Protein AF-A0A7X7V608-F1 (afdb_monomer_lite)

Foldseek 3Di:
DVLLVDDDDPQWDFPDDDQWTKTFHWDQDPVRDTDGPPDIDTDHDPDDDDPDDDAACCVVVVPPPQWDDDHRATEADPQQQAGRPPLDGDFAPRYPDDNDPVRRVVSVVRNVVSSVCSVVVHDDDDDDDDDFFDPVQAPCVVADDDDQDAFDADRSVVVVPDPDDGGHDDDPVNVVVVVVRDQCALHDPQPCQLCVQDPQNQWAQPDDPPHIDGNPVRDPQPCRSQSRRRRNNDDRDDDD

Radius of gyration: 27.93 Å; chains: 1; bounding box: 69×44×63 Å

Sequence (240 aa):
AEQEGVKVHWLRTISEVSEEIEVEIMELDEWGKPRGTGKFEKLPADTVIMAVGQMADTGFLRNIPGLRFTDDVVQVDPATLMTDVPGIFAGGDAVPSERTVTIGVGHGKKAAKKIDVWLNRRQESPKIKHPIVGFDDLNLWYFGDHPRSIQSELSASERVHDFGEVVQGLTNDEAEFEARRCLSCGNCFECDGCYGACPEDAIIKLGKGHRYRFDYAKCTGCATCYDQCPVHAIEMIAEK

Secondary structure (DSSP, 8-state):
-GGGT----TTEEEEEESSSEEEEEEEE-TTS-EEEEEEEEEE--S------------GGGGGSTT--EETTEE---TTT-B-SSTT-B--GGGSSS---HHHHHHHHHHHHHHHHHHHTTPPPPPPPPPPPP-STTS-GGGS---PPPPPPB--HHHHTT----SBPPPPHHHHHHHHHT---TTS----SHHHHH-TT--EEE--TTT-EEE-TTT-----HHHHT-TT---------

Structure (mmCIF, N/CA/C/O backbone):
data_AF-A0A7X7V608-F1
#
_entry.id   AF-A0A7X7V608-F1
#
loop_
_atom_site.group_PDB
_atom_site.id
_atom_site.type_symbol
_atom_site.label_atom_id
_atom_site.label_alt_id
_atom_site.label_comp_id
_atom_site.label_asym_id
_atom_site.label_entity_id
_atom_site.label_seq_id
_atom_site.pdbx_PDB_ins_code
_atom_site.Cartn_x
_atom_site.Cartn_y
_atom_site.Cartn_z
_atom_site.occupancy
_atom_site.B_iso_or_equiv
_atom_site.auth_seq_id
_atom_sit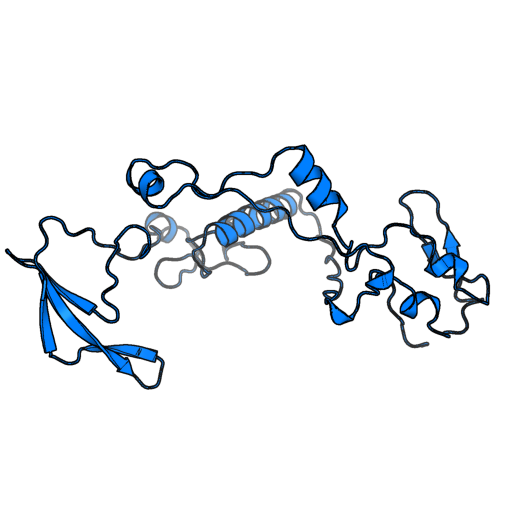e.auth_comp_id
_atom_site.auth_asym_id
_atom_site.auth_atom_id
_atom_site.pdbx_PDB_model_num
ATOM 1 N N . ALA A 1 1 ? -4.180 5.657 23.097 1.00 79.50 1 ALA A N 1
ATOM 2 C CA . ALA A 1 1 ? -5.209 4.987 23.916 1.00 79.50 1 ALA A CA 1
ATOM 3 C C . ALA A 1 1 ? -4.783 4.844 25.379 1.00 79.50 1 ALA A C 1
ATOM 5 O O . ALA A 1 1 ? -5.154 5.694 26.173 1.00 79.50 1 ALA A O 1
ATOM 6 N N . GLU A 1 2 ? -3.992 3.837 25.776 1.00 88.75 2 GLU A N 1
ATOM 7 C CA . GLU A 1 2 ? -3.673 3.637 27.211 1.00 88.75 2 GLU A CA 1
ATOM 8 C C . GLU A 1 2 ? -2.923 4.826 27.833 1.00 88.75 2 GLU A C 1
ATOM 10 O O . GLU A 1 2 ? -3.229 5.237 28.948 1.00 88.75 2 GLU A O 1
ATOM 15 N N . GLN A 1 3 ? -2.005 5.443 27.080 1.00 88.44 3 GLN A N 1
ATOM 16 C CA . GLN A 1 3 ? -1.310 6.671 27.491 1.00 88.44 3 GLN A CA 1
ATOM 17 C C . GLN A 1 3 ? -2.258 7.863 27.713 1.00 88.44 3 GLN A C 1
ATOM 19 O O . GLN A 1 3 ? -1.938 8.754 28.490 1.00 88.44 3 GLN A O 1
ATOM 24 N N . GLU A 1 4 ? -3.428 7.868 27.070 1.00 88.69 4 GLU A N 1
ATOM 25 C CA . GLU A 1 4 ? -4.481 8.885 27.228 1.00 88.69 4 GLU A CA 1
ATOM 26 C C . GLU A 1 4 ? -5.468 8.510 28.352 1.00 88.69 4 GLU A C 1
ATOM 28 O O . GLU A 1 4 ? -6.504 9.146 28.518 1.00 88.69 4 GLU A O 1
ATOM 33 N N . GLY A 1 5 ? -5.177 7.455 29.123 1.00 90.62 5 GLY A N 1
ATOM 34 C CA . GLY A 1 5 ? -6.029 6.982 30.213 1.00 90.62 5 GLY A CA 1
ATOM 35 C C . GLY A 1 5 ? -7.192 6.088 29.773 1.00 90.62 5 GLY A C 1
ATOM 36 O O . GLY A 1 5 ? -8.037 5.744 30.602 1.00 90.62 5 GLY A O 1
ATOM 37 N N . VAL A 1 6 ? -7.244 5.674 28.500 1.00 91.75 6 VAL A N 1
ATOM 38 C CA . VAL A 1 6 ? -8.268 4.741 28.008 1.00 91.75 6 VAL A CA 1
ATOM 39 C C . VAL A 1 6 ? -8.025 3.355 28.599 1.00 91.75 6 VAL A C 1
ATOM 41 O O . VAL A 1 6 ? -6.968 2.757 28.399 1.00 91.75 6 VAL A O 1
ATOM 44 N N . LYS A 1 7 ? -9.032 2.822 29.294 1.00 92.31 7 LYS A N 1
ATOM 45 C CA . LYS A 1 7 ? -9.031 1.443 29.792 1.00 92.31 7 LYS A CA 1
ATOM 46 C C . LYS A 1 7 ? -9.612 0.517 28.735 1.00 92.31 7 LYS A C 1
ATOM 48 O O . LYS A 1 7 ? -10.756 0.690 28.321 1.00 92.31 7 LYS A O 1
ATOM 53 N N . VAL A 1 8 ? -8.838 -0.481 28.322 1.00 93.06 8 VAL A N 1
ATOM 54 C CA . VAL A 1 8 ? -9.284 -1.473 27.340 1.00 93.06 8 VAL A CA 1
ATOM 55 C C . VAL A 1 8 ? -9.746 -2.737 28.058 1.00 93.06 8 VAL A C 1
ATOM 57 O O . VAL A 1 8 ? -8.955 -3.457 28.666 1.00 93.06 8 VAL A O 1
ATOM 60 N N . HIS A 1 9 ? -11.043 -3.019 27.965 1.00 91.69 9 HIS A N 1
ATOM 61 C CA . HIS A 1 9 ? -11.643 -4.259 28.445 1.00 91.69 9 HIS A CA 1
ATOM 62 C C . HIS A 1 9 ? -11.749 -5.248 27.276 1.00 91.69 9 HIS A C 1
ATOM 64 O O . HIS A 1 9 ? -12.710 -5.238 26.513 1.00 91.69 9 HIS A O 1
ATOM 70 N N . TRP A 1 10 ? -10.731 -6.092 27.108 1.00 93.19 10 TRP A N 1
ATOM 71 C CA . TRP A 1 10 ? -10.662 -7.077 26.018 1.00 93.19 10 TRP A CA 1
ATOM 72 C C . TRP A 1 10 ? -11.740 -8.151 26.127 1.00 93.19 10 TRP A C 1
ATOM 74 O O . TRP A 1 10 ? -12.017 -8.592 27.230 1.00 93.19 10 TRP A O 1
ATOM 84 N N . LEU A 1 11 ? -12.275 -8.666 25.018 1.00 94.75 11 LEU A N 1
ATOM 85 C CA . LEU A 1 11 ? -13.225 -9.793 25.052 1.00 94.75 11 LEU A CA 1
ATOM 86 C C . LEU A 1 11 ? -14.475 -9.512 25.911 1.00 94.75 11 LEU A C 1
ATOM 88 O O . LEU A 1 11 ? -14.910 -10.358 26.684 1.00 94.75 11 LEU A O 1
ATOM 92 N N . ARG A 1 12 ? -15.038 -8.307 25.800 1.00 93.94 12 ARG A N 1
ATOM 93 C CA . ARG A 1 12 ? -16.338 -7.944 26.380 1.00 93.94 12 ARG A CA 1
ATOM 94 C C . ARG A 1 12 ? -17.295 -7.582 25.252 1.00 93.94 12 ARG A C 1
ATOM 96 O O . ARG A 1 12 ? -16.905 -6.855 24.340 1.00 93.94 12 ARG A O 1
ATOM 103 N N . THR A 1 13 ? -18.531 -8.062 25.318 1.00 93.50 13 THR A N 1
ATOM 104 C CA . THR A 1 13 ? -19.617 -7.606 24.436 1.00 93.50 13 THR A CA 1
ATOM 105 C C . THR A 1 13 ? -20.767 -7.083 25.277 1.00 93.50 13 THR A C 1
ATOM 107 O O . THR A 1 13 ? -21.053 -7.641 26.328 1.00 93.50 13 THR A O 1
ATOM 110 N N . ILE A 1 14 ? -21.422 -6.012 24.839 1.00 93.25 14 ILE A N 1
ATOM 111 C CA . ILE A 1 14 ? -22.569 -5.451 25.561 1.00 93.25 14 ILE A CA 1
ATOM 112 C C . ILE A 1 14 ? -23.757 -6.409 25.400 1.00 93.25 14 ILE A C 1
ATOM 114 O O . ILE A 1 14 ? -24.146 -6.700 24.267 1.00 93.25 14 ILE A O 1
ATOM 118 N N . SER A 1 15 ? -24.305 -6.903 26.515 1.00 92.75 15 SER A N 1
ATOM 119 C CA . SER A 1 15 ? -25.520 -7.734 26.548 1.00 92.75 15 SER A CA 1
ATOM 120 C C . SER A 1 15 ? -26.772 -6.881 26.745 1.00 92.75 15 SER A C 1
ATOM 122 O O . SER A 1 15 ? -27.769 -7.076 26.050 1.00 92.75 15 SER A O 1
ATOM 124 N N . GLU A 1 16 ? -26.704 -5.904 27.649 1.00 92.31 16 GLU A N 1
ATOM 125 C CA . GLU A 1 16 ? -27.818 -5.028 28.007 1.00 92.31 16 GLU A CA 1
ATOM 126 C C . GLU A 1 16 ? -27.319 -3.615 28.348 1.00 92.31 16 GLU A C 1
ATOM 128 O O . GLU A 1 16 ? -26.239 -3.429 28.910 1.00 92.31 16 GLU A O 1
ATOM 133 N N . VAL A 1 17 ? -28.120 -2.601 28.010 1.00 91.50 17 VAL A N 1
ATOM 134 C CA . VAL A 1 17 ? -27.883 -1.201 28.389 1.00 91.50 17 VAL A CA 1
ATOM 135 C C . VAL A 1 17 ? -29.074 -0.729 29.215 1.00 91.50 17 VAL A C 1
ATOM 137 O O . VAL A 1 17 ? -30.182 -0.613 28.692 1.00 91.50 17 VAL A O 1
ATOM 140 N N . SER A 1 18 ? -28.838 -0.473 30.501 1.00 86.75 18 SER A N 1
ATOM 141 C CA . SER A 1 18 ? -29.843 -0.016 31.468 1.00 86.75 18 SER A CA 1
ATOM 142 C C . SER A 1 18 ? -29.324 1.222 32.221 1.00 86.75 18 SER A C 1
ATOM 144 O O . SER A 1 18 ? -28.679 2.070 31.608 1.00 86.75 18 SER A O 1
ATOM 146 N N . GLU A 1 19 ? -29.581 1.346 33.529 1.00 85.69 19 GLU A N 1
ATOM 147 C CA . GLU A 1 19 ? -28.889 2.331 34.382 1.00 85.69 19 GLU A CA 1
ATOM 148 C C . GLU A 1 19 ? -27.370 2.087 34.424 1.00 85.69 19 GLU A C 1
ATOM 150 O O . GLU A 1 19 ? -26.587 3.025 34.534 1.00 85.69 19 GLU A O 1
ATOM 155 N N . GLU A 1 20 ? -26.957 0.826 34.287 1.00 90.38 20 GLU A N 1
ATOM 156 C CA . GLU A 1 20 ? -25.574 0.406 34.063 1.00 90.38 20 GLU A CA 1
ATOM 157 C C . GLU A 1 20 ? -25.500 -0.399 32.758 1.00 90.38 20 GLU A C 1
ATOM 159 O O . GLU A 1 20 ? -26.509 -0.967 32.310 1.00 90.38 20 GLU A O 1
ATOM 164 N N . ILE A 1 21 ? -24.311 -0.478 32.150 1.00 94.69 21 ILE A N 1
ATOM 165 C CA . ILE A 1 21 ? -24.093 -1.414 31.044 1.00 94.69 21 ILE A CA 1
ATOM 166 C C . ILE A 1 21 ? -23.743 -2.785 31.609 1.00 94.69 21 ILE A C 1
ATOM 168 O O . ILE A 1 21 ? -22.869 -2.919 32.467 1.00 94.69 21 ILE A O 1
ATOM 172 N N . GLU A 1 22 ? -24.422 -3.812 31.120 1.00 95.06 22 GLU A N 1
ATOM 173 C CA . GLU A 1 22 ? -24.038 -5.193 31.357 1.00 95.06 22 GLU A CA 1
ATOM 174 C C . GLU A 1 22 ? -23.245 -5.687 30.151 1.00 95.06 22 GLU A C 1
ATOM 176 O O . GLU A 1 22 ? -23.639 -5.497 28.994 1.00 95.06 22 GLU A O 1
ATOM 181 N N . VAL A 1 23 ? -22.092 -6.290 30.421 1.00 95.75 23 VAL A N 1
ATOM 182 C CA . VAL A 1 23 ? -21.252 -6.891 29.392 1.00 95.75 23 VAL A CA 1
ATOM 183 C C . VAL A 1 23 ? -21.034 -8.367 29.694 1.00 95.75 23 VAL A C 1
ATOM 185 O O . VAL A 1 23 ? -20.781 -8.765 30.832 1.00 95.75 23 VAL A O 1
ATOM 188 N N . GLU A 1 24 ? -21.114 -9.189 28.656 1.00 96.81 24 GLU A N 1
ATOM 189 C CA . GLU A 1 24 ? -20.749 -10.596 28.716 1.00 96.81 24 GLU A CA 1
ATOM 190 C C . GLU A 1 24 ? -19.244 -10.749 28.478 1.00 96.81 24 GLU A C 1
ATOM 192 O O . GLU A 1 24 ? -18.668 -10.174 27.544 1.00 96.81 24 GLU A O 1
ATOM 197 N N . ILE A 1 25 ? -18.603 -11.549 29.328 1.00 96.88 25 ILE A N 1
ATOM 198 C CA . ILE A 1 25 ? -17.207 -11.945 29.176 1.00 96.88 25 ILE A CA 1
ATOM 199 C C . ILE A 1 25 ? -17.125 -13.007 28.079 1.00 96.88 25 ILE A C 1
ATOM 201 O O . ILE A 1 25 ? -17.792 -14.044 28.141 1.00 96.88 25 ILE A O 1
ATOM 205 N N . MET A 1 26 ? -16.260 -12.762 27.103 1.00 96.88 26 MET A N 1
ATOM 206 C CA . MET A 1 26 ? -16.030 -13.632 25.957 1.00 96.88 26 MET A CA 1
ATOM 207 C C . MET A 1 26 ? -14.722 -14.416 26.117 1.00 96.88 26 MET A C 1
ATOM 209 O O . MET A 1 26 ? -13.772 -13.963 26.757 1.00 96.88 26 MET A O 1
ATOM 213 N N . GLU A 1 27 ? -14.643 -15.574 25.472 1.00 96.06 27 GLU A N 1
ATOM 214 C CA . GLU A 1 27 ? -13.412 -16.342 25.274 1.00 96.06 27 GLU A CA 1
ATOM 215 C C . GLU A 1 27 ? -13.199 -16.630 23.787 1.00 96.06 27 GLU A C 1
ATOM 217 O O . GLU A 1 27 ? -14.150 -16.632 23.011 1.00 96.06 27 GLU A O 1
ATOM 222 N N . LEU A 1 28 ? -11.954 -16.836 23.362 1.00 96.50 28 LEU A N 1
ATOM 223 C CA . LEU A 1 28 ? -11.670 -17.208 21.977 1.00 96.50 28 LEU A CA 1
ATOM 224 C C . LEU A 1 28 ? -11.800 -18.722 21.814 1.00 96.50 28 LEU A C 1
ATOM 226 O O . LEU A 1 28 ? -11.227 -19.480 22.595 1.00 96.50 28 LEU A O 1
ATOM 230 N N . ASP A 1 29 ? -12.520 -19.156 20.783 1.00 93.50 29 ASP A N 1
ATOM 231 C CA . ASP A 1 29 ? -12.534 -20.559 20.385 1.00 93.50 29 ASP A CA 1
ATOM 232 C C . ASP A 1 29 ? -11.233 -20.971 19.668 1.00 93.50 29 ASP A C 1
ATOM 234 O O . ASP A 1 29 ? -10.326 -20.167 19.441 1.00 93.50 29 ASP A O 1
ATOM 238 N N . GLU A 1 30 ? -11.139 -22.248 19.294 1.00 94.12 30 GLU A N 1
ATOM 239 C CA . GLU A 1 30 ? -9.983 -22.833 18.594 1.00 94.12 30 GLU A CA 1
ATOM 240 C C . GLU A 1 30 ? -9.655 -22.157 17.243 1.00 94.12 30 GLU A C 1
ATOM 242 O O . GLU A 1 30 ? -8.547 -22.303 16.731 1.00 94.12 30 GLU A O 1
ATOM 247 N N . TRP A 1 31 ? -10.596 -21.387 16.684 1.00 91.12 31 TRP A N 1
ATOM 248 C CA . TRP A 1 31 ? -10.449 -20.628 15.439 1.00 91.12 31 TRP A CA 1
ATOM 249 C C . TRP A 1 31 ? -10.216 -19.131 15.688 1.00 91.12 31 TRP A C 1
ATOM 251 O O . TRP A 1 31 ? -10.232 -18.340 14.742 1.00 91.12 31 TRP A O 1
ATOM 261 N N . GLY A 1 32 ? -10.021 -18.726 16.947 1.00 91.56 32 GLY A N 1
ATOM 262 C CA . GLY A 1 32 ? -9.818 -17.335 17.339 1.00 91.56 32 GLY A CA 1
ATOM 263 C C . GLY A 1 32 ? -11.089 -16.486 17.293 1.00 91.56 32 GLY A C 1
ATOM 264 O O . GLY A 1 32 ? -10.989 -15.258 17.259 1.00 91.56 32 GLY A O 1
ATOM 265 N N . LYS A 1 33 ? -12.284 -17.094 17.269 1.00 91.62 33 LYS A N 1
ATOM 266 C CA . LYS A 1 33 ? -13.553 -16.352 17.289 1.00 91.62 33 LYS A CA 1
ATOM 267 C C . LYS A 1 33 ? -14.067 -16.185 18.719 1.00 91.62 33 LYS A C 1
ATOM 269 O O . LYS A 1 33 ? -14.099 -17.166 19.461 1.00 91.62 33 LYS A O 1
ATOM 274 N N . PRO A 1 34 ? -14.510 -14.977 19.110 1.00 94.00 34 PRO A N 1
ATOM 275 C CA . PRO A 1 34 ? -15.062 -14.753 20.437 1.00 94.00 34 PRO A CA 1
ATOM 276 C C . PRO A 1 34 ? -16.397 -15.491 20.615 1.00 94.00 34 PRO A C 1
ATOM 278 O O . PRO A 1 34 ? -17.285 -15.403 19.764 1.00 94.00 34 PRO A O 1
ATOM 281 N N . ARG A 1 35 ? -16.549 -16.185 21.744 1.00 94.06 35 ARG A N 1
ATOM 282 C CA . ARG A 1 35 ? -17.772 -16.853 22.202 1.00 94.06 35 ARG A CA 1
ATOM 283 C C . ARG A 1 35 ? -18.121 -16.427 23.620 1.00 94.06 35 ARG A C 1
ATOM 285 O O . ARG A 1 35 ? -17.231 -16.213 24.437 1.00 94.06 35 ARG A O 1
ATOM 292 N N . GLY A 1 36 ? -19.417 -16.307 23.886 1.00 93.81 36 GLY A N 1
ATOM 293 C CA . GLY A 1 36 ? -19.937 -15.956 25.201 1.00 93.81 36 GLY A CA 1
ATOM 294 C C . GLY A 1 36 ? -19.666 -17.050 26.225 1.00 93.81 36 GLY A C 1
ATOM 295 O O . GLY A 1 36 ? -19.872 -18.233 25.947 1.00 93.81 36 GLY A O 1
ATOM 296 N N . THR A 1 37 ? -19.184 -16.656 27.401 1.00 95.50 37 THR A N 1
ATOM 297 C CA . THR A 1 37 ? -18.940 -17.582 28.518 1.00 95.50 37 THR A CA 1
ATOM 298 C C . THR A 1 37 ? -20.157 -17.735 29.436 1.00 95.50 37 THR A C 1
ATOM 300 O O . THR A 1 37 ? -20.120 -18.544 30.366 1.00 95.50 37 THR A O 1
ATOM 303 N N . GLY A 1 38 ? -21.216 -16.939 29.233 1.00 94.81 38 GLY A N 1
ATOM 304 C CA . GLY A 1 38 ? -22.356 -16.831 30.146 1.00 94.81 38 GLY A CA 1
ATOM 305 C C . GLY A 1 38 ? -22.030 -16.138 31.475 1.00 94.81 38 GLY A C 1
ATOM 306 O O . GLY A 1 38 ? -22.838 -16.183 32.403 1.00 94.81 38 GLY A O 1
ATOM 307 N N . LYS A 1 39 ? -20.843 -15.532 31.605 1.00 95.94 39 LYS A N 1
ATOM 308 C CA . LYS A 1 39 ? -20.457 -14.712 32.760 1.00 95.94 39 LYS A CA 1
ATOM 309 C C . LYS A 1 39 ? -20.627 -13.242 32.415 1.00 95.94 39 LYS A C 1
ATOM 311 O O . LYS A 1 39 ? -20.116 -12.792 31.393 1.00 95.94 39 LYS A O 1
ATOM 316 N N . PHE A 1 40 ? -21.269 -12.502 33.309 1.00 95.75 40 PHE A N 1
ATOM 317 C CA . PHE A 1 40 ? -21.613 -11.100 33.105 1.00 95.75 40 PHE A CA 1
ATOM 318 C C . PHE A 1 40 ? -20.922 -10.215 34.142 1.00 95.75 40 PHE A C 1
ATOM 320 O O . PHE A 1 40 ? -20.758 -10.612 35.299 1.00 95.75 40 PHE A O 1
ATOM 327 N N . GLU A 1 41 ? -20.521 -9.018 33.727 1.00 94.94 41 GLU A N 1
ATOM 328 C CA . GLU A 1 41 ? -20.050 -7.949 34.605 1.00 94.94 41 GLU A CA 1
ATOM 329 C C . GLU A 1 41 ? -20.818 -6.660 34.301 1.00 94.94 41 GLU A C 1
ATOM 331 O O . GLU A 1 41 ? -21.199 -6.400 33.160 1.00 94.94 41 GLU A O 1
ATOM 336 N N . LYS A 1 42 ? -21.057 -5.851 35.334 1.00 94.00 42 LYS A N 1
ATOM 337 C CA . LYS A 1 42 ? -21.665 -4.531 35.176 1.00 94.00 42 LYS A CA 1
ATOM 338 C C . LYS A 1 42 ? -20.580 -3.472 35.171 1.00 94.00 42 LYS A C 1
ATOM 340 O O . LYS A 1 42 ? -19.693 -3.500 36.027 1.00 94.00 42 LYS A O 1
ATOM 345 N N . LEU A 1 43 ? -20.656 -2.547 34.223 1.00 92.56 43 LEU A N 1
ATOM 346 C CA . LEU A 1 43 ? -19.765 -1.398 34.151 1.00 92.56 43 LEU A CA 1
ATOM 347 C C . LEU A 1 43 ? -20.602 -0.112 34.251 1.00 92.56 43 LEU A C 1
ATOM 349 O O . LEU A 1 43 ? -21.608 0.026 33.552 1.00 92.56 43 LEU A O 1
ATOM 353 N N . PRO A 1 44 ? -20.209 0.843 35.106 1.00 91.62 44 PRO A N 1
ATOM 354 C CA . PRO A 1 44 ? -20.860 2.142 35.147 1.00 91.62 44 PRO A CA 1
ATOM 355 C C . PRO A 1 44 ? -20.463 2.954 33.907 1.00 91.62 44 PRO A C 1
ATOM 357 O O . PRO A 1 44 ? -19.278 3.047 33.575 1.00 91.62 44 PRO A O 1
ATOM 360 N N . ALA A 1 45 ? -21.442 3.552 33.230 1.00 91.19 45 ALA A N 1
ATOM 361 C CA . ALA A 1 45 ? -21.210 4.451 32.105 1.00 91.19 45 ALA A CA 1
ATOM 362 C C . ALA A 1 45 ? -22.355 5.461 31.975 1.00 91.19 45 ALA A C 1
ATOM 364 O O . ALA A 1 45 ? -23.516 5.074 31.897 1.00 91.19 45 ALA A O 1
ATOM 365 N N . ASP A 1 46 ? -22.024 6.747 31.871 1.00 92.62 46 ASP A N 1
ATOM 366 C CA . ASP A 1 46 ? -23.011 7.803 31.601 1.00 92.62 46 ASP A CA 1
ATOM 367 C C . ASP A 1 46 ? -23.348 7.915 30.106 1.00 92.62 46 ASP A C 1
ATOM 369 O O . ASP A 1 46 ? -24.351 8.505 29.707 1.00 92.62 46 ASP A O 1
ATOM 373 N N . THR A 1 47 ? -22.467 7.414 29.238 1.00 91.81 47 THR A N 1
ATOM 374 C CA . THR A 1 47 ? -22.611 7.487 27.782 1.00 91.81 47 THR A CA 1
ATOM 375 C C . THR A 1 47 ? -22.017 6.249 27.133 1.00 91.81 47 THR A C 1
ATOM 377 O O . THR A 1 47 ? -20.889 5.856 27.427 1.00 91.81 47 THR A O 1
ATOM 380 N N . VAL A 1 48 ? -22.771 5.668 26.200 1.00 91.38 48 VAL A N 1
ATOM 381 C CA . VAL A 1 48 ? -22.351 4.516 25.402 1.00 91.38 48 VAL A CA 1
ATOM 382 C C . VAL A 1 48 ? -22.256 4.942 23.944 1.00 91.38 48 VAL A C 1
ATOM 384 O O . VAL A 1 48 ? -23.250 5.341 23.338 1.00 91.38 48 VAL A O 1
ATOM 387 N N . ILE A 1 49 ? -21.057 4.846 23.372 1.00 92.19 49 ILE A N 1
ATOM 388 C CA . ILE A 1 49 ? -20.827 5.070 21.943 1.00 92.19 49 ILE A CA 1
ATOM 389 C C . ILE A 1 49 ? -20.717 3.704 21.274 1.00 92.19 49 ILE A C 1
ATOM 391 O O . ILE A 1 49 ? -19.737 2.982 21.453 1.00 92.19 49 ILE A O 1
ATOM 395 N N . MET A 1 50 ? -21.738 3.343 20.502 1.00 89.88 50 MET A N 1
ATOM 396 C CA . MET A 1 50 ? -21.796 2.056 19.815 1.00 89.88 50 MET A CA 1
ATOM 397 C C . MET A 1 50 ? -20.937 2.086 18.547 1.00 89.88 50 MET A C 1
ATOM 399 O O . MET A 1 50 ? -21.312 2.694 17.546 1.00 89.88 50 MET A O 1
ATOM 403 N N . ALA A 1 51 ? -19.801 1.389 18.573 1.00 88.50 51 ALA A N 1
ATOM 404 C CA . ALA A 1 51 ? -18.951 1.175 17.403 1.00 88.50 51 ALA A CA 1
ATOM 405 C C . ALA A 1 51 ? -19.513 0.043 16.521 1.00 88.50 51 ALA A C 1
ATOM 407 O O . ALA A 1 51 ? -18.961 -1.055 16.456 1.00 88.50 51 ALA A O 1
ATOM 408 N N . VAL A 1 52 ? -20.657 0.292 15.881 1.00 87.44 52 VAL A N 1
ATOM 409 C CA . VAL A 1 52 ? -21.259 -0.663 14.941 1.00 87.44 52 VAL A CA 1
ATOM 410 C C . VAL A 1 52 ? -20.490 -0.685 13.623 1.00 87.44 52 VAL A C 1
ATOM 412 O O . VAL A 1 52 ? -19.928 0.321 13.191 1.00 87.44 52 VAL A O 1
ATOM 415 N N . GLY A 1 53 ? -20.468 -1.849 12.974 1.00 85.75 53 GLY A N 1
ATOM 416 C CA . GLY A 1 53 ? -19.944 -1.968 11.618 1.00 85.75 53 GLY A CA 1
ATOM 417 C C . GLY A 1 53 ? -20.747 -1.137 10.612 1.00 85.75 53 GLY A C 1
ATOM 418 O O . GLY A 1 53 ? -21.783 -0.554 10.925 1.00 85.75 53 GLY A O 1
ATOM 419 N N . GLN A 1 54 ? -20.276 -1.123 9.370 1.00 86.25 54 GLN A N 1
ATOM 420 C CA . GLN A 1 54 ? -20.922 -0.412 8.268 1.00 86.25 54 GLN A CA 1
ATOM 421 C C . GLN A 1 54 ? -21.504 -1.379 7.236 1.00 86.25 54 GLN A C 1
ATOM 423 O O . GLN A 1 54 ? -20.962 -2.465 7.025 1.00 86.25 54 GLN A O 1
ATOM 428 N N . MET A 1 55 ? -22.566 -0.955 6.553 1.00 88.75 55 MET A N 1
ATOM 429 C CA . MET A 1 55 ? -23.138 -1.642 5.394 1.00 88.75 55 MET A CA 1
ATOM 430 C C . MET A 1 55 ? -23.255 -0.661 4.229 1.00 88.75 55 MET A C 1
ATOM 432 O O . MET A 1 55 ? -23.635 0.494 4.427 1.00 88.75 55 MET A O 1
ATOM 436 N N . ALA A 1 56 ? -22.933 -1.111 3.020 1.00 90.12 56 ALA A N 1
ATOM 437 C CA . ALA A 1 56 ? -23.113 -0.317 1.817 1.00 90.12 56 ALA A CA 1
ATOM 438 C C . ALA A 1 56 ? -24.603 -0.246 1.448 1.00 90.12 56 ALA A C 1
ATOM 440 O O . ALA A 1 56 ? -25.271 -1.268 1.276 1.00 90.12 56 ALA A O 1
ATOM 441 N N . ASP A 1 57 ? -25.130 0.969 1.287 1.00 90.94 57 ASP A N 1
ATOM 442 C CA . ASP A 1 57 ? -26.488 1.159 0.781 1.00 90.94 57 ASP A CA 1
ATOM 443 C C . ASP A 1 57 ? -26.523 0.918 -0.735 1.00 90.94 57 ASP A C 1
ATOM 445 O O . ASP A 1 57 ? -26.258 1.805 -1.545 1.00 90.94 57 ASP A O 1
ATOM 449 N N . THR A 1 58 ? -26.826 -0.320 -1.124 1.00 90.94 58 THR A N 1
ATOM 450 C CA . THR A 1 58 ? -26.923 -0.741 -2.529 1.00 90.94 58 THR A CA 1
ATOM 451 C C . THR A 1 58 ? -28.357 -0.874 -3.031 1.00 90.94 58 THR A C 1
ATOM 453 O O . THR A 1 58 ? -28.570 -1.329 -4.157 1.00 90.94 58 THR A O 1
ATOM 456 N N . GLY A 1 59 ? -29.360 -0.466 -2.243 1.00 90.38 59 GLY A N 1
ATOM 457 C CA . GLY A 1 59 ? -30.775 -0.667 -2.574 1.00 90.38 59 GLY A CA 1
ATOM 458 C C . GLY A 1 59 ? -31.160 -0.094 -3.941 1.00 90.38 59 GLY A C 1
ATOM 459 O O . GLY A 1 59 ? -31.811 -0.766 -4.741 1.00 90.38 59 GLY A O 1
ATOM 460 N N . PHE A 1 60 ? -30.674 1.107 -4.256 1.00 89.44 60 PHE A N 1
ATOM 461 C CA . PHE A 1 60 ? -30.957 1.786 -5.524 1.00 89.44 60 PHE A CA 1
ATOM 462 C C . PHE A 1 60 ? -30.324 1.101 -6.750 1.00 89.44 60 PHE A C 1
ATOM 464 O O . PHE A 1 60 ? -30.854 1.211 -7.855 1.00 89.44 60 PHE A O 1
ATOM 471 N N . LEU A 1 61 ? -29.224 0.361 -6.566 1.00 91.88 61 LEU A N 1
ATOM 472 C CA . LEU A 1 61 ? -28.521 -0.342 -7.644 1.00 91.88 61 LEU A CA 1
ATOM 473 C C . LEU A 1 61 ? -29.203 -1.659 -8.025 1.00 91.88 61 LEU A C 1
ATOM 475 O O . LEU A 1 61 ? -29.038 -2.126 -9.150 1.00 91.88 61 LEU A O 1
ATOM 479 N N . ARG A 1 62 ? -29.999 -2.253 -7.126 1.00 89.56 62 ARG A N 1
ATOM 480 C CA . ARG A 1 62 ? -30.658 -3.554 -7.358 1.00 89.56 62 ARG A CA 1
ATOM 481 C C . ARG A 1 62 ? -31.663 -3.534 -8.513 1.00 89.56 62 ARG A C 1
ATOM 483 O O . ARG A 1 62 ? -31.989 -4.585 -9.050 1.00 89.56 62 ARG A O 1
ATOM 490 N N . ASN A 1 63 ? -32.112 -2.348 -8.921 1.00 92.25 63 ASN A N 1
ATOM 491 C CA . ASN A 1 63 ? -33.012 -2.165 -10.059 1.00 92.25 63 ASN A CA 1
ATOM 492 C C . ASN A 1 63 ? -32.292 -2.154 -11.418 1.00 92.25 63 ASN A C 1
ATOM 494 O O . ASN A 1 63 ? -32.963 -2.097 -12.447 1.00 92.25 63 ASN A O 1
ATOM 498 N N . ILE A 1 64 ? -30.955 -2.183 -11.449 1.00 93.44 64 ILE A N 1
ATOM 499 C CA . ILE A 1 64 ? -30.172 -2.193 -12.689 1.00 93.44 64 ILE A CA 1
ATOM 500 C C . ILE A 1 64 ? -30.009 -3.649 -13.158 1.00 93.44 64 ILE A C 1
ATOM 502 O O . ILE A 1 64 ? -29.317 -4.428 -12.495 1.00 93.44 64 ILE A O 1
ATOM 506 N N . PRO A 1 65 ? -30.605 -4.042 -14.303 1.00 93.88 65 PRO A N 1
ATOM 507 C CA . PRO A 1 65 ? -30.493 -5.407 -14.798 1.00 93.88 65 PRO A CA 1
ATOM 508 C C . PRO A 1 65 ? -29.037 -5.784 -15.081 1.00 93.88 65 PRO A C 1
ATOM 510 O O . PRO A 1 65 ? -28.317 -5.048 -15.752 1.00 93.88 65 PRO A O 1
ATOM 513 N N . GLY A 1 66 ? -28.623 -6.955 -14.597 1.00 93.00 66 GLY A N 1
ATOM 514 C CA . GLY A 1 66 ? -27.288 -7.509 -14.827 1.00 93.00 66 GLY A CA 1
ATOM 515 C C . GLY A 1 66 ? -26.268 -7.227 -13.722 1.00 93.00 66 GLY A C 1
ATOM 516 O O . GLY A 1 66 ? -25.241 -7.896 -13.703 1.00 93.00 66 GLY A O 1
ATOM 517 N N . LEU A 1 67 ? -26.536 -6.320 -12.773 1.00 95.00 67 LEU A N 1
ATOM 518 C CA . LEU A 1 67 ? -25.665 -6.181 -11.603 1.00 95.00 67 LEU A CA 1
ATOM 519 C C . LEU A 1 67 ? -25.791 -7.397 -10.683 1.00 95.00 67 LEU A C 1
ATOM 521 O O . LEU A 1 67 ? -26.892 -7.807 -10.307 1.00 95.00 67 LEU A O 1
ATOM 525 N N . ARG A 1 68 ? -24.645 -7.949 -10.282 1.00 95.38 68 ARG A N 1
ATOM 526 C CA . ARG A 1 68 ? -24.555 -8.978 -9.246 1.00 95.38 68 ARG A CA 1
ATOM 527 C C . ARG A 1 68 ? -24.117 -8.369 -7.923 1.00 95.38 68 ARG A C 1
ATOM 529 O O . ARG A 1 68 ? -23.326 -7.430 -7.886 1.00 95.38 68 ARG A O 1
ATOM 536 N N . PHE A 1 69 ? -24.607 -8.960 -6.842 1.00 95.00 69 PHE A N 1
ATOM 537 C CA . PHE A 1 69 ? -24.326 -8.535 -5.478 1.00 95.00 69 PHE A CA 1
ATOM 538 C C . PHE A 1 69 ? -23.888 -9.735 -4.643 1.00 95.00 69 PHE A C 1
ATOM 540 O O . PHE A 1 69 ? -24.330 -10.862 -4.880 1.00 95.00 69 PHE A O 1
ATOM 547 N N . THR A 1 70 ? -23.052 -9.482 -3.646 1.00 91.88 70 THR A N 1
ATOM 54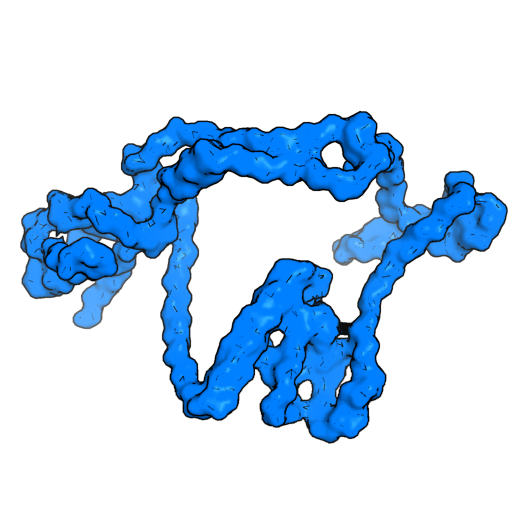8 C CA . THR A 1 70 ? -22.796 -10.412 -2.544 1.00 91.88 70 THR A CA 1
ATOM 549 C C . THR A 1 70 ? -22.996 -9.627 -1.269 1.00 91.88 70 THR A C 1
ATOM 551 O O . THR A 1 70 ? -22.372 -8.586 -1.096 1.00 91.88 70 THR A O 1
ATOM 554 N N . ASP A 1 71 ? -23.927 -10.085 -0.441 1.00 89.94 71 ASP A N 1
ATOM 555 C CA . ASP A 1 71 ? -24.400 -9.357 0.732 1.00 89.94 71 ASP A CA 1
ATOM 556 C C . ASP A 1 71 ? -24.869 -7.930 0.379 1.00 89.94 71 ASP A C 1
ATOM 558 O O . ASP A 1 71 ? -25.847 -7.740 -0.364 1.00 89.94 71 ASP A O 1
ATOM 562 N N . ASP A 1 72 ? -24.175 -6.929 0.914 1.00 90.31 72 ASP A N 1
ATOM 563 C CA . ASP A 1 72 ? -24.432 -5.504 0.750 1.00 90.31 72 ASP A CA 1
ATOM 564 C C . ASP A 1 72 ? -23.618 -4.859 -0.384 1.00 90.31 72 ASP A C 1
ATOM 566 O O . ASP A 1 72 ? -23.872 -3.700 -0.692 1.00 90.31 72 ASP A O 1
ATOM 570 N N . VAL A 1 73 ? -22.698 -5.575 -1.046 1.00 95.00 73 VAL A N 1
ATOM 571 C CA . VAL A 1 73 ? -21.759 -5.005 -2.036 1.00 95.00 73 VAL A CA 1
ATOM 572 C C . VAL A 1 73 ? -21.996 -5.480 -3.472 1.00 95.00 73 VAL A C 1
ATOM 574 O O . VAL A 1 73 ? -22.583 -6.535 -3.721 1.00 95.00 73 VAL A O 1
ATOM 577 N N . VAL A 1 74 ? -21.513 -4.696 -4.440 1.00 95.81 74 VAL A N 1
ATOM 578 C CA . VAL A 1 74 ? -21.592 -4.969 -5.884 1.00 95.81 74 VAL A CA 1
ATOM 579 C C . VAL A 1 74 ? -20.394 -5.801 -6.333 1.00 95.81 74 VAL A C 1
ATOM 581 O O . VAL A 1 74 ? -19.250 -5.487 -6.014 1.00 95.81 74 VAL A O 1
ATOM 584 N N . GLN A 1 75 ? -20.642 -6.834 -7.132 1.00 96.38 75 GLN A N 1
ATOM 585 C CA . GLN A 1 75 ? -19.589 -7.645 -7.735 1.00 96.38 75 GLN A CA 1
ATOM 586 C C . GLN A 1 75 ? -18.916 -6.921 -8.902 1.00 96.38 75 GLN A C 1
ATOM 588 O O . GLN A 1 75 ? -19.572 -6.325 -9.760 1.00 96.38 75 GLN A O 1
ATOM 593 N N . VAL A 1 76 ? -17.588 -7.008 -8.942 1.00 96.56 76 VAL A N 1
ATOM 594 C CA . VAL A 1 76 ? -16.752 -6.405 -9.981 1.00 96.56 76 VAL A CA 1
ATOM 595 C C . VAL A 1 76 ? -15.656 -7.366 -10.413 1.00 96.56 76 VAL A C 1
ATOM 597 O O . VAL A 1 76 ? -15.200 -8.205 -9.638 1.00 96.56 76 VAL A O 1
ATOM 600 N N . ASP A 1 77 ? -15.177 -7.201 -11.640 1.00 94.88 77 ASP A N 1
ATOM 601 C CA . ASP A 1 77 ? -13.942 -7.825 -12.093 1.00 94.88 77 ASP A CA 1
ATOM 602 C C . ASP A 1 77 ? -12.752 -7.260 -11.281 1.00 94.88 77 ASP A C 1
ATOM 604 O O . ASP A 1 77 ? -12.501 -6.048 -11.304 1.00 94.88 77 ASP A O 1
ATOM 608 N N . PRO A 1 78 ? -11.970 -8.099 -10.574 1.00 92.31 78 PRO A N 1
ATOM 609 C CA . PRO A 1 78 ? -10.890 -7.618 -9.716 1.00 92.31 78 PRO A CA 1
ATOM 610 C C . PRO A 1 78 ? -9.754 -6.920 -10.463 1.00 92.31 78 PRO A C 1
ATOM 612 O O . PRO A 1 78 ? -8.971 -6.208 -9.838 1.00 92.31 78 PRO A O 1
ATOM 615 N N . ALA A 1 79 ? -9.602 -7.098 -11.777 1.00 90.25 79 ALA A N 1
ATOM 616 C CA . ALA A 1 79 ? -8.551 -6.463 -12.572 1.00 90.25 79 ALA A CA 1
ATOM 617 C C . ALA A 1 79 ? -8.969 -5.079 -13.098 1.00 90.25 79 ALA A C 1
ATOM 619 O O . ALA A 1 79 ? -8.124 -4.182 -13.207 1.00 90.25 79 ALA A O 1
ATOM 620 N N . THR A 1 80 ? -10.251 -4.885 -13.393 1.00 92.75 80 THR A N 1
ATOM 621 C CA . THR A 1 80 ? -10.798 -3.697 -14.066 1.00 92.75 80 THR A CA 1
ATOM 622 C C . THR A 1 80 ? -11.710 -2.851 -13.186 1.00 92.75 80 THR A C 1
ATOM 624 O O . THR A 1 80 ? -11.879 -1.672 -13.482 1.00 92.75 80 THR A O 1
ATOM 627 N N . LEU A 1 81 ? -12.246 -3.419 -12.103 1.00 96.44 81 LEU A N 1
ATOM 628 C CA . LEU A 1 81 ? -13.301 -2.844 -11.264 1.00 96.44 81 LEU A CA 1
ATOM 629 C C . LEU A 1 81 ? -14.626 -2.582 -12.005 1.00 96.44 81 LEU A C 1
ATOM 631 O O . LEU A 1 81 ? -15.493 -1.870 -11.497 1.00 96.44 81 LEU A O 1
ATOM 635 N N . MET A 1 82 ? -14.790 -3.142 -13.206 1.00 96.75 82 MET A N 1
ATOM 636 C CA . MET A 1 82 ? -16.043 -3.074 -13.952 1.00 96.75 82 MET A CA 1
ATOM 637 C C . MET A 1 82 ? -17.007 -4.133 -13.420 1.00 96.75 82 MET A C 1
ATOM 639 O O . MET A 1 82 ? -16.606 -5.261 -13.138 1.00 96.75 82 MET A O 1
ATOM 643 N N . THR A 1 83 ? -18.274 -3.769 -13.286 1.00 96.75 83 THR A N 1
ATOM 644 C CA . THR A 1 83 ? -19.353 -4.720 -12.996 1.00 96.75 83 THR A CA 1
ATOM 645 C C . THR A 1 83 ? -19.656 -5.577 -14.232 1.00 96.75 83 THR A C 1
ATOM 647 O O . THR A 1 83 ? -19.116 -5.340 -15.315 1.00 96.75 83 THR A O 1
ATOM 650 N N . ASP A 1 84 ? -20.572 -6.537 -14.111 1.00 94.50 84 ASP A N 1
ATOM 651 C CA . ASP A 1 84 ? -21.050 -7.299 -15.275 1.00 94.50 84 ASP A CA 1
ATOM 652 C C . ASP A 1 84 ? -21.860 -6.436 -16.266 1.00 94.50 84 ASP A C 1
ATOM 654 O O . ASP A 1 84 ? -22.090 -6.851 -17.402 1.00 94.50 84 ASP A O 1
ATOM 658 N N . VAL A 1 85 ? -22.277 -5.228 -15.861 1.00 96.25 85 VAL A N 1
ATOM 659 C CA . VAL A 1 85 ? -22.920 -4.251 -16.743 1.00 96.25 85 VAL A CA 1
ATOM 660 C C . VAL A 1 85 ? -21.841 -3.368 -17.385 1.00 96.25 85 VAL A C 1
ATOM 662 O O . VAL A 1 85 ? -21.170 -2.603 -16.680 1.00 96.25 85 VAL A O 1
ATOM 665 N N . PRO A 1 86 ? -21.659 -3.425 -18.720 1.00 95.00 86 PRO A N 1
ATOM 666 C CA . PRO A 1 86 ? -20.611 -2.668 -19.395 1.00 95.00 86 PRO A CA 1
ATOM 667 C C . PRO A 1 86 ? -20.727 -1.162 -19.153 1.00 95.00 86 PRO A C 1
ATOM 669 O O . PRO A 1 86 ? -21.788 -0.570 -19.341 1.00 95.00 86 PRO A O 1
ATOM 672 N N . GLY A 1 87 ? -19.611 -0.535 -18.780 1.00 94.12 87 GLY A N 1
ATOM 673 C CA . GLY A 1 87 ? -19.549 0.903 -18.508 1.00 94.12 87 GLY A CA 1
ATOM 674 C C . GLY A 1 87 ? -19.903 1.302 -17.073 1.00 94.12 87 GLY A C 1
ATOM 675 O O . GLY A 1 87 ? -19.727 2.468 -16.726 1.00 94.12 87 GLY A O 1
ATOM 676 N N . ILE A 1 88 ? -20.335 0.361 -16.224 1.00 95.44 88 ILE A N 1
ATOM 677 C CA . ILE A 1 88 ? -20.536 0.596 -14.789 1.00 95.44 88 ILE A CA 1
ATOM 678 C C . ILE A 1 88 ? -19.345 0.025 -14.019 1.00 95.44 88 ILE A C 1
ATOM 680 O O . ILE A 1 88 ? -19.023 -1.158 -14.134 1.00 95.44 88 ILE A O 1
ATOM 684 N N . PHE A 1 89 ? -18.707 0.874 -13.215 1.00 96.69 89 PHE A N 1
ATOM 685 C CA . PHE A 1 89 ? -17.551 0.543 -12.384 1.00 96.69 89 PHE A CA 1
ATOM 686 C C . PHE A 1 89 ? -17.868 0.836 -10.917 1.00 96.69 89 PHE A C 1
ATOM 688 O O . PHE A 1 89 ? -18.601 1.781 -10.625 1.00 96.69 89 PHE A O 1
ATOM 695 N N . ALA A 1 90 ? -17.294 0.057 -10.003 1.00 95.56 90 ALA A N 1
ATOM 696 C CA . ALA A 1 90 ? -17.457 0.255 -8.565 1.00 95.56 90 ALA A CA 1
ATOM 697 C C . ALA A 1 90 ? -16.131 0.036 -7.822 1.00 95.56 90 ALA A C 1
ATOM 699 O O . ALA A 1 90 ? -15.251 -0.688 -8.280 1.00 95.56 90 ALA A O 1
ATOM 700 N N . GLY A 1 91 ? -15.970 0.687 -6.674 1.00 95.06 91 GLY A N 1
ATOM 701 C CA . GLY A 1 91 ? -14.750 0.640 -5.873 1.00 95.06 91 GLY A CA 1
ATOM 702 C C . GLY A 1 91 ? -15.000 1.095 -4.436 1.00 95.06 91 GLY A C 1
ATOM 703 O O . GLY A 1 91 ? -16.118 1.464 -4.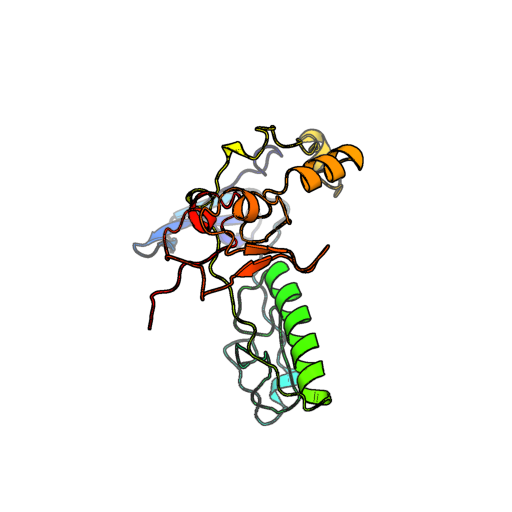086 1.00 95.06 91 GLY A O 1
ATOM 704 N N . GLY A 1 92 ? -13.954 1.079 -3.609 1.00 93.81 92 GLY A N 1
ATOM 705 C CA . GLY A 1 92 ? -14.072 1.319 -2.165 1.00 93.81 92 GLY A CA 1
ATOM 706 C C . GLY A 1 92 ? -14.930 0.274 -1.453 1.00 93.81 92 GLY A C 1
ATOM 707 O O . GLY A 1 92 ? -14.910 -0.894 -1.825 1.00 93.81 92 GLY A O 1
ATOM 708 N N . ASP A 1 93 ? -15.698 0.704 -0.457 1.00 93.62 93 ASP A N 1
ATOM 709 C CA . ASP A 1 93 ? -16.466 -0.194 0.419 1.00 93.62 93 ASP A CA 1
ATOM 710 C C . ASP A 1 93 ? -17.702 -0.809 -0.256 1.00 93.62 93 ASP A C 1
ATOM 712 O O . ASP A 1 93 ? -18.322 -1.717 0.289 1.00 93.62 93 ASP A O 1
ATOM 716 N N . ALA A 1 94 ? -18.046 -0.338 -1.460 1.00 92.75 94 ALA A N 1
ATOM 717 C CA . ALA A 1 94 ? -19.156 -0.845 -2.262 1.00 92.75 94 ALA A CA 1
ATOM 718 C C . ALA A 1 94 ? -18.817 -2.125 -3.049 1.00 92.75 94 ALA A C 1
ATOM 720 O O . ALA A 1 94 ? -19.669 -2.619 -3.788 1.00 92.75 94 ALA A O 1
ATOM 721 N N . VAL A 1 95 ? -17.591 -2.648 -2.927 1.00 94.62 95 VAL A N 1
ATOM 722 C CA . VAL A 1 95 ? -17.133 -3.887 -3.579 1.00 94.62 95 VAL A CA 1
ATOM 723 C C . VAL A 1 95 ? -16.566 -4.874 -2.546 1.00 94.62 95 VAL A C 1
ATOM 725 O O . VAL A 1 95 ? -16.308 -4.479 -1.407 1.00 94.62 95 VAL A O 1
ATOM 728 N N . PRO A 1 96 ? -16.356 -6.159 -2.894 1.00 91.88 96 PRO A N 1
ATOM 729 C CA . PRO A 1 96 ? -15.851 -7.169 -1.967 1.00 91.88 96 PRO A CA 1
ATOM 730 C C . PRO A 1 96 ? -14.344 -6.980 -1.734 1.00 91.88 96 PRO A C 1
ATOM 732 O O . PRO A 1 96 ? -13.506 -7.653 -2.334 1.00 91.88 96 PRO A O 1
ATOM 735 N N . SER A 1 97 ? -13.987 -6.017 -0.888 1.00 90.19 97 SER A N 1
ATOM 736 C CA . SER A 1 97 ? -12.605 -5.725 -0.515 1.00 90.19 97 SER A CA 1
ATOM 737 C C . SER A 1 97 ? -12.475 -5.329 0.947 1.00 90.19 97 SER A C 1
ATOM 739 O O . SER A 1 97 ? -13.460 -5.059 1.633 1.00 90.19 97 SER A O 1
ATOM 741 N N . GLU A 1 98 ? -11.230 -5.246 1.408 1.00 88.62 98 GLU A N 1
ATOM 742 C CA . GLU A 1 98 ? -10.917 -4.586 2.669 1.00 88.62 98 GLU A CA 1
ATOM 743 C C . GLU A 1 98 ? -11.448 -3.148 2.657 1.00 88.62 98 GLU A C 1
ATOM 745 O O . GLU A 1 98 ? -11.233 -2.393 1.705 1.00 88.62 98 GLU A O 1
ATOM 750 N N . ARG A 1 99 ? -12.161 -2.782 3.723 1.00 88.81 99 ARG A N 1
ATOM 751 C CA . ARG A 1 99 ? -12.853 -1.496 3.853 1.00 88.81 99 ARG A CA 1
ATOM 752 C C . ARG A 1 99 ? -11.976 -0.464 4.551 1.00 88.81 99 ARG A C 1
ATOM 754 O O . ARG A 1 99 ? -12.291 0.025 5.632 1.00 88.81 99 ARG A O 1
ATOM 761 N N . THR A 1 100 ? -10.801 -0.219 3.977 1.00 91.75 100 THR A N 1
ATOM 762 C CA . THR A 1 100 ? -9.839 0.763 4.485 1.00 91.75 100 THR A CA 1
ATOM 763 C C . THR A 1 100 ? -9.747 1.951 3.537 1.00 91.75 100 THR A C 1
ATOM 765 O O . THR A 1 100 ? -9.895 1.822 2.319 1.00 91.75 100 THR A O 1
ATOM 768 N N . VAL A 1 101 ? -9.439 3.130 4.085 1.00 92.56 101 VAL A N 1
ATOM 769 C CA . VAL A 1 101 ? -9.274 4.360 3.290 1.00 92.56 101 VAL A CA 1
ATOM 770 C C . VAL A 1 101 ? -8.222 4.172 2.193 1.00 92.56 101 VAL A C 1
ATOM 772 O O . VAL A 1 101 ? -8.413 4.612 1.060 1.00 92.56 101 VAL A O 1
ATOM 775 N N . THR A 1 102 ? -7.128 3.471 2.495 1.00 94.25 102 THR A N 1
ATOM 776 C CA . THR A 1 102 ? -6.039 3.211 1.543 1.00 94.25 102 THR A CA 1
ATOM 777 C C . THR A 1 102 ? -6.500 2.363 0.358 1.00 94.25 102 THR A C 1
ATOM 779 O O . THR A 1 102 ? -6.175 2.685 -0.789 1.00 94.25 102 THR A O 1
ATOM 782 N N . ILE A 1 103 ? -7.312 1.331 0.603 1.00 94.38 103 ILE A N 1
ATOM 783 C CA . ILE A 1 103 ? -7.907 0.508 -0.456 1.00 94.38 103 ILE A CA 1
ATOM 784 C C . ILE A 1 103 ? -8.914 1.318 -1.268 1.00 94.38 103 ILE A C 1
ATOM 786 O O . ILE A 1 103 ? -8.867 1.275 -2.499 1.00 94.38 103 ILE A O 1
ATOM 790 N N . GLY A 1 104 ? -9.753 2.130 -0.619 1.00 95.31 104 GLY A N 1
ATOM 791 C CA . GLY A 1 104 ? -10.684 3.035 -1.297 1.00 95.31 104 GLY A CA 1
ATOM 792 C C . GLY A 1 104 ? -9.988 4.000 -2.261 1.00 95.31 104 GLY A C 1
ATOM 793 O O . GLY A 1 104 ? -10.363 4.088 -3.434 1.00 95.31 104 GLY A O 1
ATOM 794 N N . VAL A 1 105 ? -8.911 4.655 -1.817 1.00 96.69 105 VAL A N 1
ATOM 795 C CA . VAL A 1 105 ? -8.080 5.532 -2.665 1.00 96.69 105 VAL A CA 1
ATOM 796 C C . VAL A 1 105 ? -7.454 4.748 -3.824 1.00 96.69 105 VAL A C 1
ATOM 798 O O . VAL A 1 105 ? -7.470 5.202 -4.975 1.00 96.69 105 VAL A O 1
ATOM 801 N N . GLY A 1 106 ? -6.943 3.544 -3.552 1.00 95.44 106 GLY A N 1
ATOM 802 C CA . GLY A 1 106 ? -6.402 2.647 -4.573 1.00 95.44 106 GLY A CA 1
ATOM 803 C C . GLY A 1 106 ? -7.438 2.266 -5.635 1.00 95.44 106 GLY A C 1
ATOM 804 O O . GLY A 1 106 ? -7.158 2.341 -6.837 1.00 95.44 106 GLY A O 1
ATOM 805 N N . HIS A 1 107 ? -8.652 1.922 -5.205 1.00 97.06 107 HIS A N 1
ATOM 806 C CA . HIS A 1 107 ? -9.790 1.642 -6.075 1.00 97.06 107 HIS A CA 1
ATOM 807 C C . HIS A 1 107 ? -10.176 2.857 -6.913 1.00 97.06 107 HIS A C 1
ATOM 809 O O . HIS A 1 107 ? -10.338 2.704 -8.121 1.00 97.06 107 HIS A O 1
ATOM 815 N N . GLY A 1 108 ? -10.225 4.059 -6.334 1.00 95.75 108 GLY A N 1
ATOM 816 C CA . GLY A 1 108 ? -10.503 5.290 -7.079 1.00 95.75 108 GLY A CA 1
ATOM 817 C C . GLY A 1 108 ? -9.510 5.516 -8.223 1.00 95.75 108 GLY A C 1
ATOM 818 O O . GLY A 1 108 ? -9.908 5.681 -9.378 1.00 95.75 108 GLY A O 1
ATOM 819 N N . LYS A 1 109 ? -8.204 5.420 -7.939 1.00 95.44 109 LYS A N 1
ATOM 820 C CA . LYS A 1 109 ? -7.150 5.569 -8.961 1.00 95.44 109 LYS A CA 1
ATOM 821 C C . LYS A 1 109 ? -7.240 4.496 -10.049 1.00 95.44 109 LYS A C 1
ATOM 823 O O . LYS A 1 109 ? -7.043 4.783 -11.232 1.00 95.44 109 LYS A O 1
ATOM 828 N N . LYS A 1 110 ? -7.524 3.253 -9.657 1.00 94.25 110 LYS A N 1
ATOM 829 C CA . LYS A 1 110 ? -7.662 2.126 -10.582 1.00 94.25 110 LYS A CA 1
ATOM 830 C C . LYS A 1 110 ? -8.901 2.268 -11.464 1.00 94.25 110 LYS A C 1
ATOM 832 O O . LYS A 1 110 ? -8.765 2.164 -12.679 1.00 94.25 110 LYS A O 1
ATOM 837 N N . ALA A 1 111 ? -10.061 2.553 -10.879 1.00 95.38 111 ALA A N 1
ATOM 838 C CA . ALA A 1 111 ? -11.316 2.749 -11.596 1.00 95.38 111 ALA A CA 1
ATOM 839 C C . ALA A 1 111 ? -11.198 3.907 -12.593 1.00 95.38 111 ALA A C 1
ATOM 841 O O . ALA A 1 111 ? -11.503 3.715 -13.764 1.00 95.38 111 ALA A O 1
ATOM 842 N N . ALA A 1 112 ? -10.639 5.054 -12.185 1.00 95.44 112 ALA A N 1
ATOM 843 C CA . ALA A 1 112 ? -10.418 6.194 -13.079 1.00 95.44 112 ALA A CA 1
ATOM 844 C C . ALA A 1 112 ? -9.599 5.810 -14.323 1.00 95.44 112 ALA A C 1
ATOM 846 O O . ALA A 1 112 ? -9.992 6.105 -15.451 1.00 95.44 112 ALA A O 1
ATOM 847 N N . LYS A 1 113 ? -8.496 5.072 -14.135 1.00 93.69 113 LYS A N 1
ATOM 848 C CA . LYS A 1 113 ? -7.673 4.579 -15.248 1.00 93.69 113 LYS A CA 1
ATOM 849 C C . LYS A 1 113 ? -8.444 3.618 -16.161 1.00 93.69 113 LYS A C 1
ATOM 851 O O . LYS A 1 113 ? -8.272 3.647 -17.375 1.00 93.69 113 LYS A O 1
ATOM 856 N N . LYS A 1 114 ? -9.264 2.738 -15.588 1.00 95.06 114 LYS A N 1
ATOM 857 C CA . LYS A 1 114 ? -10.011 1.721 -16.342 1.00 95.06 114 LYS A CA 1
ATOM 858 C C . LYS A 1 114 ? -11.187 2.319 -17.106 1.00 95.06 114 LYS A C 1
ATOM 860 O O . LYS A 1 114 ? -11.392 1.941 -18.255 1.00 95.06 114 LYS A O 1
ATOM 865 N N . ILE A 1 115 ? -11.866 3.307 -16.528 1.00 96.06 115 ILE A N 1
ATOM 866 C CA . ILE A 1 115 ? -12.878 4.126 -17.203 1.00 96.06 115 ILE A CA 1
ATOM 867 C C . ILE A 1 115 ? -12.249 4.854 -18.396 1.00 96.06 115 ILE A C 1
ATOM 869 O O . ILE A 1 115 ? -12.773 4.785 -19.502 1.00 96.06 115 ILE A O 1
ATOM 873 N N . ASP A 1 116 ? -11.091 5.488 -18.203 1.00 95.88 116 ASP A N 1
ATOM 874 C CA . ASP A 1 116 ? -10.354 6.188 -19.262 1.00 95.88 116 ASP A CA 1
ATOM 875 C C . ASP A 1 116 ? -9.949 5.251 -20.420 1.00 95.88 116 ASP A C 1
ATOM 877 O O . ASP A 1 116 ? -10.148 5.573 -21.594 1.00 95.88 116 ASP A O 1
ATOM 881 N N . VAL A 1 117 ? -9.445 4.054 -20.111 1.00 93.69 117 VAL A N 1
ATOM 882 C CA . VAL A 1 117 ? -9.141 3.022 -21.118 1.00 93.69 117 VAL A CA 1
ATOM 883 C C . VAL A 1 117 ? -10.407 2.558 -21.851 1.00 93.69 117 VAL A C 1
ATOM 885 O O . VAL A 1 117 ? -10.385 2.448 -23.079 1.00 93.69 117 VAL A O 1
ATOM 888 N N . TRP A 1 118 ? -11.505 2.325 -21.122 1.00 95.25 118 TRP A N 1
ATOM 889 C CA . TRP A 1 118 ? -12.786 1.866 -21.669 1.00 95.25 118 TRP A CA 1
ATOM 890 C C . TRP A 1 118 ? -13.422 2.902 -22.607 1.00 95.25 118 TRP A C 1
ATOM 892 O O . TRP A 1 118 ? -13.768 2.567 -23.741 1.00 95.25 118 TRP A O 1
ATOM 902 N N . LEU A 1 119 ? -13.491 4.169 -22.184 1.00 95.88 119 LEU A N 1
ATOM 903 C CA . LEU A 1 119 ? -14.041 5.274 -22.979 1.00 95.88 119 LEU A CA 1
ATOM 904 C C . LEU A 1 119 ? -13.251 5.499 -24.271 1.00 95.88 119 LEU A C 1
ATOM 906 O O . LEU A 1 119 ? -13.834 5.685 -25.337 1.00 95.88 119 LEU A O 1
ATOM 910 N N . ASN A 1 120 ? -11.921 5.432 -24.189 1.00 95.56 120 ASN A N 1
ATOM 911 C CA . ASN A 1 120 ? -11.044 5.638 -25.342 1.00 95.56 120 ASN A CA 1
ATOM 912 C C . ASN A 1 120 ? -10.828 4.374 -26.188 1.00 95.56 120 ASN A C 1
ATOM 914 O O . ASN A 1 120 ? -10.075 4.426 -27.160 1.00 95.56 120 ASN A O 1
ATOM 918 N N . ARG A 1 121 ? -11.435 3.234 -25.820 1.00 90.56 121 ARG A N 1
ATOM 919 C CA . ARG A 1 121 ? -11.248 1.925 -26.479 1.00 90.56 121 ARG A CA 1
ATOM 920 C C . ARG A 1 121 ? -9.773 1.558 -26.675 1.00 90.56 121 ARG A C 1
ATOM 922 O O . ARG A 1 121 ? -9.394 0.958 -27.682 1.00 90.56 121 ARG A O 1
ATOM 929 N N . ARG A 1 122 ? -8.925 1.946 -25.721 1.00 88.12 122 ARG A N 1
ATOM 930 C CA . ARG A 1 122 ? -7.491 1.655 -25.776 1.00 88.12 122 ARG A CA 1
ATOM 931 C C . ARG A 1 122 ? -7.242 0.213 -25.359 1.00 88.12 122 ARG A C 1
ATOM 933 O O . ARG A 1 122 ? -7.878 -0.295 -24.442 1.00 88.12 122 ARG A O 1
ATOM 940 N N . GLN A 1 123 ? -6.274 -0.434 -25.999 1.00 81.31 123 GLN A N 1
ATOM 941 C CA . GLN A 1 123 ? -5.688 -1.643 -25.432 1.00 81.31 123 GLN A CA 1
ATOM 942 C C . GLN A 1 123 ? -4.663 -1.238 -24.381 1.00 81.31 123 GLN A C 1
ATOM 944 O O . GLN A 1 123 ? -3.776 -0.423 -24.634 1.00 81.31 123 GLN A O 1
ATOM 949 N N . GLU A 1 124 ? -4.799 -1.795 -23.184 1.00 80.00 124 GLU A N 1
ATOM 950 C CA . GLU A 1 124 ? -3.802 -1.616 -22.143 1.00 80.00 124 GLU A CA 1
ATOM 951 C C . GLU A 1 124 ? -2.697 -2.654 -22.336 1.00 80.00 124 GLU A C 1
ATOM 953 O O . GLU A 1 124 ? -2.947 -3.857 -22.310 1.00 80.00 124 GLU A O 1
ATOM 958 N N . SER A 1 125 ? -1.461 -2.194 -22.518 1.00 76.88 125 SER A N 1
ATOM 959 C CA . SER A 1 125 ? -0.303 -3.080 -22.466 1.00 76.88 125 SER A CA 1
ATOM 960 C C . SER A 1 125 ? -0.103 -3.549 -21.019 1.00 76.88 125 SER A C 1
ATOM 962 O O . SER A 1 125 ? -0.050 -2.693 -20.122 1.00 76.88 125 SER A O 1
ATOM 964 N N . PRO A 1 126 ? 0.038 -4.862 -20.758 1.00 74.38 126 PRO A N 1
ATOM 965 C CA . PRO A 1 126 ? 0.339 -5.342 -19.419 1.00 74.38 126 PRO A CA 1
ATOM 966 C C . PRO A 1 126 ? 1.641 -4.698 -18.943 1.00 74.38 126 PRO A C 1
ATOM 968 O O . PRO A 1 126 ? 2.674 -4.774 -19.606 1.00 74.38 126 PRO A O 1
ATOM 971 N N . LYS A 1 127 ? 1.585 -4.017 -17.796 1.00 77.75 127 LYS A N 1
ATOM 972 C CA . LYS A 1 127 ? 2.802 -3.530 -17.150 1.00 77.75 127 LYS A CA 1
ATOM 973 C C . LYS A 1 127 ? 3.523 -4.734 -16.568 1.00 77.75 127 LYS A C 1
ATOM 975 O O . LYS A 1 127 ? 2.957 -5.429 -15.725 1.00 77.75 127 LYS A O 1
ATOM 980 N N . ILE A 1 128 ? 4.755 -4.957 -17.008 1.00 80.12 128 ILE A N 1
ATOM 981 C CA . ILE A 1 128 ? 5.637 -5.947 -16.399 1.00 80.12 128 ILE A CA 1
ATOM 982 C C . ILE A 1 128 ? 5.872 -5.490 -14.959 1.00 80.12 128 ILE A C 1
ATOM 984 O O . ILE A 1 128 ? 6.326 -4.371 -14.719 1.00 80.12 128 ILE A O 1
ATOM 988 N N . LYS A 1 129 ? 5.472 -6.323 -13.999 1.00 78.44 129 LYS A N 1
ATOM 989 C CA . LYS A 1 129 ? 5.829 -6.109 -12.601 1.00 78.44 129 LYS A CA 1
ATOM 990 C C . LYS A 1 129 ? 7.235 -6.655 -12.422 1.00 78.44 129 LYS A C 1
ATOM 992 O O . LYS A 1 129 ? 7.454 -7.839 -12.652 1.00 78.44 129 LYS A O 1
ATOM 997 N N . HIS A 1 130 ? 8.161 -5.787 -12.047 1.00 80.31 130 HIS A N 1
ATOM 998 C CA . HIS A 1 130 ? 9.489 -6.214 -11.633 1.00 80.31 130 HIS A CA 1
ATOM 999 C C . HIS A 1 130 ? 9.396 -6.912 -10.268 1.00 80.31 130 HIS A C 1
ATOM 1001 O O . HIS A 1 130 ? 8.485 -6.585 -9.492 1.00 80.31 130 HIS A O 1
ATOM 1007 N N . PRO A 1 131 ? 10.283 -7.878 -9.982 1.00 84.50 131 PRO A N 1
ATOM 1008 C CA . PRO A 1 131 ? 10.371 -8.473 -8.656 1.00 84.50 131 PRO A CA 1
ATOM 1009 C C . PRO A 1 131 ? 10.634 -7.393 -7.599 1.00 84.50 131 PRO A C 1
ATOM 1011 O O . PRO A 1 131 ? 11.209 -6.340 -7.880 1.00 84.50 131 PRO A O 1
ATOM 1014 N N . ILE A 1 132 ? 10.159 -7.644 -6.380 1.00 89.56 132 ILE A N 1
ATOM 1015 C CA . ILE A 1 132 ? 10.432 -6.766 -5.243 1.00 89.56 132 ILE A CA 1
ATOM 1016 C C . ILE A 1 132 ? 11.878 -7.010 -4.824 1.00 89.56 132 ILE A C 1
ATOM 1018 O O . ILE A 1 132 ? 12.232 -8.143 -4.521 1.00 89.56 132 ILE A O 1
ATOM 1022 N N . VAL A 1 133 ? 12.677 -5.946 -4.795 1.00 92.62 133 VAL A N 1
ATOM 1023 C CA . VAL A 1 133 ? 14.035 -5.976 -4.247 1.00 92.62 133 VAL A CA 1
ATOM 1024 C C . VAL A 1 133 ? 13.941 -5.864 -2.731 1.00 92.62 133 VAL A C 1
ATOM 1026 O O . VAL A 1 133 ? 13.413 -4.873 -2.209 1.00 92.62 133 VAL A O 1
ATOM 1029 N N . GLY A 1 134 ? 14.398 -6.904 -2.041 1.00 93.19 134 GLY A N 1
ATOM 1030 C CA . GLY A 1 134 ? 14.467 -6.960 -0.590 1.00 93.19 134 GLY A CA 1
ATOM 1031 C C . GLY A 1 134 ? 15.654 -6.175 -0.042 1.00 93.19 134 GLY A C 1
ATOM 1032 O O . GLY A 1 134 ? 16.473 -5.635 -0.779 1.00 93.19 134 GLY A O 1
ATOM 1033 N N . PHE A 1 135 ? 15.750 -6.107 1.284 1.00 92.25 135 PHE A N 1
ATOM 1034 C CA . PHE A 1 135 ? 16.890 -5.474 1.949 1.00 92.25 135 PHE A CA 1
ATOM 1035 C C . PHE A 1 135 ? 18.191 -6.262 1.731 1.00 92.25 135 PHE A C 1
ATOM 1037 O O . PHE A 1 135 ? 19.233 -5.658 1.497 1.00 92.25 135 PHE A O 1
ATOM 1044 N N . ASP A 1 136 ? 18.105 -7.595 1.739 1.00 92.81 136 ASP A N 1
ATOM 1045 C CA . ASP A 1 136 ? 19.255 -8.498 1.594 1.00 92.81 136 ASP A CA 1
ATOM 1046 C C . ASP A 1 136 ? 19.869 -8.484 0.183 1.00 92.81 136 ASP A C 1
ATOM 1048 O O . ASP A 1 136 ? 21.011 -8.896 0.001 1.00 92.81 136 ASP A O 1
ATOM 1052 N N . ASP A 1 137 ? 19.136 -7.971 -0.809 1.00 92.62 137 ASP A N 1
ATOM 1053 C CA . ASP A 1 137 ? 19.595 -7.843 -2.197 1.00 92.62 137 ASP A CA 1
ATOM 1054 C C . ASP A 1 137 ? 20.446 -6.577 -2.432 1.00 92.62 137 ASP A C 1
ATOM 1056 O O . ASP A 1 137 ? 21.025 -6.399 -3.508 1.00 92.62 137 ASP A O 1
ATOM 1060 N N . LEU A 1 138 ? 20.480 -5.653 -1.463 1.00 93.94 138 LEU A N 1
ATOM 1061 C CA . LEU A 1 138 ? 21.121 -4.345 -1.596 1.00 93.94 138 LEU A CA 1
ATOM 1062 C C . LEU A 1 138 ? 22.576 -4.381 -1.129 1.00 93.94 138 LEU A C 1
ATOM 1064 O O . LEU A 1 138 ? 22.895 -4.883 -0.052 1.00 93.94 138 LEU A O 1
ATOM 1068 N N . ASN A 1 139 ? 23.460 -3.709 -1.870 1.00 92.62 139 ASN A N 1
ATOM 1069 C CA . ASN A 1 139 ? 24.818 -3.475 -1.388 1.00 92.62 139 ASN A CA 1
ATOM 1070 C C . ASN A 1 139 ? 24.874 -2.194 -0.550 1.00 92.62 139 ASN A C 1
ATOM 1072 O O . ASN A 1 139 ? 25.112 -1.094 -1.056 1.00 92.62 139 ASN A O 1
ATOM 1076 N N . LEU A 1 140 ? 24.666 -2.351 0.757 1.00 90.31 140 LEU A N 1
ATOM 1077 C CA . LEU A 1 140 ? 24.513 -1.235 1.694 1.00 90.31 140 LEU A CA 1
ATOM 1078 C C . LEU A 1 140 ? 25.778 -0.400 1.903 1.00 90.31 140 LEU A C 1
ATOM 1080 O O . LEU A 1 140 ? 25.666 0.756 2.287 1.00 90.31 140 LEU A O 1
ATOM 1084 N N . TRP A 1 141 ? 26.966 -0.937 1.603 1.00 88.06 141 TRP A N 1
ATOM 1085 C CA . TRP A 1 141 ? 28.233 -0.202 1.723 1.00 88.06 141 TRP A CA 1
ATOM 1086 C C . TRP A 1 141 ? 28.301 1.039 0.821 1.00 88.06 141 TRP A C 1
ATOM 1088 O O . TRP A 1 141 ? 29.102 1.937 1.073 1.00 88.06 141 TRP A O 1
ATOM 1098 N N . TYR A 1 142 ? 27.464 1.098 -0.219 1.00 87.50 142 TYR A N 1
ATOM 1099 C CA . TYR A 1 142 ? 27.326 2.269 -1.080 1.00 87.50 142 TYR A CA 1
ATOM 1100 C C . TYR A 1 142 ? 26.609 3.436 -0.379 1.00 87.50 142 TYR A C 1
ATOM 1102 O O . TYR A 1 142 ? 26.790 4.596 -0.751 1.00 87.50 142 TYR A O 1
ATOM 1110 N N . PHE A 1 143 ? 25.784 3.144 0.627 1.00 90.31 143 PHE A N 1
ATOM 1111 C CA . PHE A 1 143 ? 24.932 4.115 1.302 1.00 90.31 143 PHE A CA 1
ATOM 1112 C C . PHE A 1 143 ? 25.491 4.475 2.681 1.00 90.31 143 PHE A C 1
ATOM 1114 O O . PHE A 1 143 ? 26.081 3.650 3.375 1.00 90.31 143 PHE A O 1
ATOM 1121 N N . GLY A 1 144 ? 25.297 5.730 3.088 1.00 87.38 144 GLY A N 1
ATOM 1122 C CA . GLY A 1 144 ? 25.632 6.165 4.441 1.00 87.38 144 GLY A CA 1
ATOM 1123 C C . GLY A 1 144 ? 24.639 5.610 5.461 1.00 87.38 144 GLY A C 1
ATOM 1124 O O . GLY A 1 144 ? 23.427 5.658 5.233 1.00 87.38 144 GLY A O 1
ATOM 1125 N N . ASP A 1 145 ? 25.144 5.123 6.595 1.00 89.00 145 ASP A N 1
ATOM 1126 C CA . ASP A 1 145 ? 24.300 4.772 7.734 1.00 89.00 145 ASP A CA 1
ATOM 1127 C C . ASP A 1 145 ? 23.903 6.046 8.486 1.00 89.00 145 ASP A C 1
ATOM 1129 O O . ASP A 1 145 ? 24.734 6.741 9.080 1.00 89.00 145 ASP A O 1
ATOM 1133 N N . HIS A 1 146 ? 22.619 6.379 8.406 1.00 90.00 146 HIS A N 1
ATOM 1134 C CA . HIS A 1 146 ? 22.054 7.571 9.013 1.00 90.00 146 HIS A CA 1
ATOM 1135 C C . HIS A 1 146 ? 20.776 7.211 9.771 1.00 90.00 146 HIS A C 1
ATOM 1137 O O . HIS A 1 146 ? 19.899 6.545 9.195 1.00 90.00 146 HIS A O 1
ATOM 1143 N N . PRO A 1 147 ? 20.620 7.684 11.024 1.00 90.75 147 PRO A N 1
ATOM 1144 C CA . PRO A 1 147 ? 19.388 7.491 11.773 1.00 90.75 147 PRO A CA 1
ATOM 1145 C C . PRO A 1 147 ? 18.219 8.181 11.065 1.00 90.75 147 PRO A C 1
ATOM 1147 O O . PRO A 1 147 ? 18.400 9.136 10.309 1.00 90.75 147 PRO A O 1
ATOM 1150 N N . ARG A 1 148 ? 17.010 7.673 11.306 1.00 91.94 148 ARG A N 1
ATOM 1151 C CA . ARG A 1 148 ? 15.781 8.298 10.807 1.00 91.94 148 ARG A CA 1
ATOM 1152 C C . ARG A 1 148 ? 15.510 9.593 11.565 1.00 91.94 148 ARG A C 1
ATOM 1154 O O . ARG A 1 148 ? 15.693 9.627 12.783 1.00 91.94 148 ARG A O 1
ATOM 1161 N N . SER A 1 149 ? 15.028 10.608 10.854 1.00 93.25 149 SER A N 1
ATOM 1162 C CA . SER A 1 149 ? 14.419 11.785 11.473 1.00 93.25 149 SER A CA 1
ATOM 1163 C C . SER A 1 149 ? 13.254 11.357 12.367 1.00 93.25 149 SER A C 1
ATOM 1165 O O . SER A 1 149 ? 12.513 10.425 12.041 1.00 93.25 149 SER A O 1
ATOM 1167 N N . ILE A 1 150 ? 13.104 12.024 13.510 1.00 92.94 150 ILE A N 1
ATOM 1168 C CA . ILE A 1 150 ? 12.047 11.732 14.480 1.00 92.94 150 ILE A CA 1
ATOM 1169 C C . ILE A 1 150 ? 10.944 12.763 14.285 1.00 92.94 150 ILE A C 1
ATOM 1171 O O . ILE A 1 150 ? 11.165 13.952 14.492 1.00 92.94 150 ILE A O 1
ATOM 1175 N N . GLN A 1 151 ? 9.754 12.302 13.913 1.00 93.94 151 GLN A N 1
ATOM 1176 C CA . GLN A 1 151 ? 8.570 13.153 13.911 1.00 93.94 151 GLN A CA 1
ATOM 1177 C C . GLN A 1 151 ? 8.173 13.439 15.356 1.00 93.94 151 GLN A C 1
ATOM 1179 O O . GLN A 1 151 ? 8.072 12.520 16.171 1.00 93.94 151 GLN A O 1
ATOM 1184 N N . SER A 1 152 ? 7.980 14.714 15.684 1.00 91.94 152 SER A N 1
ATOM 1185 C CA . SER A 1 152 ? 7.476 15.075 17.001 1.00 91.94 152 SER A CA 1
ATOM 1186 C C . SER A 1 152 ? 6.032 14.609 17.141 1.00 91.94 152 SER A C 1
ATOM 1188 O O . SER A 1 152 ? 5.247 14.619 16.192 1.00 91.94 152 SER A O 1
ATOM 1190 N N . GLU A 1 153 ? 5.680 14.187 18.348 1.00 94.00 153 GLU A N 1
ATOM 1191 C CA . GLU A 1 153 ? 4.310 13.838 18.677 1.00 94.00 153 GLU A CA 1
ATOM 1192 C C . GLU A 1 153 ? 3.821 14.714 19.823 1.00 94.00 153 GLU A C 1
ATOM 1194 O O . GLU A 1 153 ? 4.585 15.018 20.743 1.00 94.00 153 GLU A O 1
ATOM 1199 N N . LEU A 1 154 ? 2.540 15.082 19.798 1.00 92.38 154 LEU A N 1
ATOM 1200 C CA . LEU A 1 154 ? 1.906 15.742 20.939 1.00 92.38 154 LEU A CA 1
ATOM 1201 C C . LEU A 1 154 ? 1.991 14.849 22.180 1.00 92.38 154 LEU A C 1
ATOM 1203 O O . LEU A 1 154 ? 1.933 13.619 22.077 1.00 92.38 154 LEU A O 1
ATOM 1207 N N . SER A 1 155 ? 2.102 15.436 23.367 1.00 92.38 155 SER A N 1
ATOM 1208 C CA . SER A 1 155 ? 2.055 14.654 24.604 1.00 92.38 155 SER A CA 1
ATOM 1209 C C . SER A 1 155 ? 0.651 14.095 24.842 1.00 92.38 155 SER A C 1
ATOM 1211 O O . SER A 1 155 ? -0.341 14.664 24.393 1.00 92.38 155 SER A O 1
ATOM 1213 N N . ALA A 1 156 ? 0.531 12.999 25.594 1.00 91.75 156 ALA A N 1
ATOM 1214 C CA . ALA A 1 156 ? -0.781 12.441 25.923 1.00 91.75 156 ALA A CA 1
ATOM 1215 C C . ALA A 1 156 ? -1.690 13.448 26.656 1.00 91.75 156 ALA A C 1
ATOM 1217 O O . ALA A 1 156 ? -2.896 13.457 26.430 1.00 91.75 156 ALA A O 1
ATOM 1218 N N . SER A 1 157 ? -1.112 14.334 27.477 1.00 91.31 157 SER A N 1
ATOM 1219 C CA . SER A 1 157 ? -1.843 15.427 28.127 1.00 91.31 157 SER A CA 1
ATOM 1220 C C . SER A 1 157 ? -2.401 16.452 27.145 1.00 91.31 157 SER A C 1
ATOM 1222 O O . SER A 1 157 ? -3.412 17.062 27.447 1.00 91.31 157 SER A O 1
ATOM 1224 N N . GLU A 1 158 ? -1.780 16.645 25.983 1.00 91.00 158 GLU A N 1
ATOM 1225 C CA . GLU A 1 158 ? -2.268 17.571 24.953 1.00 91.00 158 GLU A CA 1
ATOM 1226 C C . GLU A 1 158 ? -3.289 16.893 24.029 1.00 91.00 158 GLU A C 1
ATOM 1228 O O . GLU A 1 158 ? -4.325 17.480 23.730 1.00 91.00 158 GLU A O 1
ATOM 1233 N N . ARG A 1 159 ? -3.055 15.623 23.655 1.00 92.31 159 ARG A N 1
ATOM 1234 C CA . ARG A 1 159 ? -3.922 14.833 22.750 1.00 92.31 159 ARG A CA 1
ATOM 1235 C C . ARG A 1 159 ? -5.376 14.716 23.216 1.00 92.31 159 ARG A C 1
ATOM 1237 O O . ARG A 1 159 ? -6.257 14.493 22.398 1.00 92.31 159 ARG A O 1
ATOM 1244 N N . VAL A 1 160 ? -5.633 14.814 24.522 1.00 92.12 160 VAL A N 1
ATOM 1245 C CA . VAL A 1 160 ? -6.984 14.669 25.095 1.00 92.12 160 VAL A CA 1
ATOM 1246 C C . VAL A 1 160 ? -7.829 15.944 25.017 1.00 92.12 160 VAL A C 1
ATOM 1248 O O . VAL A 1 160 ? -9.012 15.907 25.356 1.00 92.12 160 VAL A O 1
ATOM 1251 N N . HIS A 1 161 ? -7.245 17.076 24.616 1.00 92.00 161 HIS A N 1
ATOM 1252 C CA . HIS A 1 161 ? -7.928 18.371 24.637 1.00 92.00 161 HIS A CA 1
ATOM 1253 C C . HIS A 1 161 ? -8.549 18.774 23.296 1.00 92.00 161 HIS A C 1
ATOM 1255 O O . HIS A 1 161 ? -9.535 19.514 23.298 1.00 92.00 161 HIS A O 1
ATOM 1261 N N . ASP A 1 162 ? -8.017 18.298 22.170 1.00 91.25 162 ASP A N 1
ATOM 1262 C CA . ASP A 1 162 ? -8.506 18.641 20.835 1.00 91.25 162 ASP A CA 1
ATOM 1263 C C . ASP A 1 162 ? -8.257 17.527 19.799 1.00 91.25 162 ASP A C 1
ATOM 1265 O O . ASP A 1 162 ? -7.758 16.449 20.111 1.00 91.25 162 ASP A O 1
ATOM 1269 N N . PHE A 1 163 ? -8.672 17.777 18.554 1.00 90.62 163 PHE A N 1
ATOM 1270 C CA . PHE A 1 163 ? -8.460 16.888 17.404 1.00 90.62 163 PHE A CA 1
ATOM 1271 C C . PHE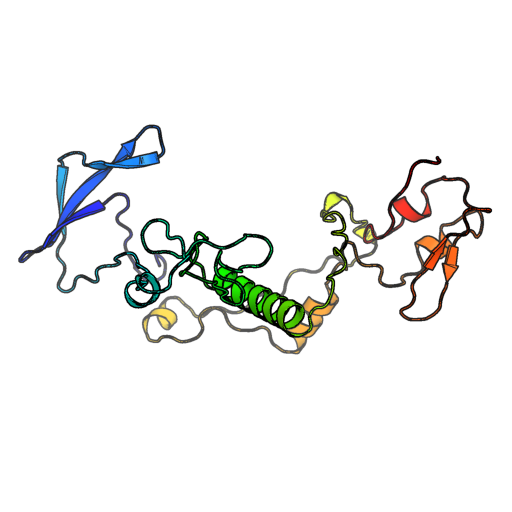 A 1 163 ? -7.255 17.321 16.554 1.00 90.62 163 PHE A C 1
ATOM 1273 O O . PHE A 1 163 ? -7.251 17.137 15.334 1.00 90.62 163 PHE A O 1
ATOM 1280 N N . GLY A 1 164 ? -6.268 17.967 17.173 1.00 91.06 164 GLY A N 1
ATOM 1281 C CA . GLY A 1 164 ? -5.026 18.365 16.533 1.00 91.06 164 GLY A CA 1
ATOM 1282 C C . GLY A 1 164 ? -4.247 17.169 15.991 1.00 91.06 164 GLY A C 1
ATOM 1283 O O . GLY A 1 164 ? -4.420 16.021 16.408 1.00 91.06 164 GLY A O 1
ATOM 1284 N N . GLU A 1 165 ? -3.375 17.438 15.024 1.00 93.19 165 GLU A N 1
ATOM 1285 C CA . GLU A 1 165 ? -2.521 16.408 14.446 1.00 93.19 165 GLU A CA 1
ATOM 1286 C C . GLU A 1 165 ? -1.562 15.855 15.510 1.00 93.19 165 GLU A C 1
ATOM 1288 O O . GLU A 1 165 ? -0.764 16.584 16.094 1.00 93.19 165 GLU A O 1
ATOM 1293 N N . VAL A 1 166 ? -1.659 14.555 15.793 1.00 93.31 166 VAL A N 1
ATOM 1294 C CA . VAL A 1 166 ? -0.872 13.929 16.864 1.00 93.31 166 VAL A CA 1
ATOM 1295 C C . VAL A 1 166 ? 0.579 13.750 16.444 1.00 93.31 166 VAL A C 1
ATOM 1297 O O . VAL A 1 166 ? 1.474 14.134 17.191 1.00 93.31 166 VAL A O 1
ATOM 1300 N N . VAL A 1 167 ? 0.798 13.165 15.265 1.00 94.06 167 VAL A N 1
ATOM 1301 C CA . VAL A 1 167 ? 2.125 12.938 14.686 1.00 94.06 167 VAL A CA 1
ATOM 1302 C C . VAL A 1 167 ? 2.406 14.079 13.727 1.00 94.06 167 VAL A C 1
ATOM 1304 O O . VAL A 1 167 ? 1.802 14.154 12.662 1.00 94.06 167 VAL A O 1
ATOM 1307 N N . GLN A 1 168 ? 3.308 14.971 14.112 1.00 92.69 168 GLN A N 1
ATOM 1308 C CA . GLN A 1 168 ? 3.622 16.159 13.332 1.00 92.69 168 GLN A CA 1
ATOM 1309 C C . GLN A 1 168 ? 4.375 15.798 12.050 1.00 92.69 168 GLN A C 1
ATOM 1311 O O . GLN A 1 168 ? 5.071 14.782 11.961 1.00 92.69 168 GLN A O 1
ATOM 1316 N N . GLY A 1 169 ? 4.258 16.664 11.046 1.00 93.44 169 GLY A N 1
ATOM 1317 C CA . GLY A 1 169 ? 5.060 16.566 9.833 1.00 93.44 169 GLY A CA 1
ATOM 1318 C C . GLY A 1 169 ? 6.552 16.790 10.096 1.00 93.44 169 GLY A C 1
ATOM 1319 O O . GLY A 1 169 ? 6.947 17.432 11.068 1.00 93.44 169 GLY A O 1
ATOM 1320 N N . LEU A 1 170 ? 7.382 16.284 9.186 1.00 94.56 170 LEU A N 1
ATOM 1321 C CA . LEU A 1 170 ? 8.790 16.665 9.116 1.00 94.56 170 LEU A CA 1
ATOM 1322 C C . LEU A 1 170 ? 8.911 18.125 8.664 1.00 94.56 170 LEU A C 1
ATOM 1324 O O . LEU A 1 170 ? 8.129 18.595 7.830 1.00 94.56 170 LEU A O 1
ATOM 1328 N N . THR A 1 171 ? 9.924 18.828 9.162 1.00 94.81 171 THR A N 1
ATOM 1329 C CA . THR A 1 171 ? 10.326 20.114 8.578 1.00 94.81 171 THR A CA 1
ATOM 1330 C C . THR A 1 171 ? 10.804 19.916 7.136 1.00 94.81 171 THR A C 1
ATOM 1332 O O . THR A 1 171 ? 11.145 18.807 6.727 1.00 94.81 171 THR A O 1
ATOM 1335 N N . ASN A 1 172 ? 10.861 20.990 6.343 1.00 95.19 172 ASN A N 1
ATOM 1336 C CA . ASN A 1 172 ? 11.343 20.896 4.959 1.00 95.19 172 ASN A CA 1
ATOM 1337 C C . ASN A 1 172 ? 12.760 20.305 4.871 1.00 95.19 172 ASN A C 1
ATOM 1339 O O . ASN A 1 172 ? 13.013 19.474 4.002 1.00 95.19 172 ASN A O 1
ATOM 1343 N N . ASP A 1 173 ? 13.650 20.686 5.791 1.00 95.06 173 ASP A N 1
ATOM 1344 C CA . ASP A 1 173 ? 15.033 20.202 5.814 1.00 95.06 173 ASP A CA 1
ATOM 1345 C C . ASP A 1 173 ? 15.096 18.707 6.163 1.00 95.06 173 ASP A C 1
ATOM 1347 O O . ASP A 1 173 ? 15.813 17.940 5.518 1.00 95.06 173 ASP A O 1
ATOM 1351 N N . GLU A 1 174 ? 14.301 18.262 7.141 1.00 95.25 174 GLU A N 1
ATOM 1352 C CA . GLU A 1 174 ? 14.195 16.845 7.507 1.00 95.25 174 GLU A CA 1
ATOM 1353 C C . GLU A 1 174 ? 13.547 16.018 6.396 1.00 95.25 174 GLU A C 1
ATOM 1355 O O . GLU A 1 174 ? 13.999 14.911 6.111 1.00 95.25 174 GLU A O 1
ATOM 1360 N N . ALA A 1 175 ? 12.512 16.545 5.739 1.00 94.94 175 ALA A N 1
ATOM 1361 C CA . ALA A 1 175 ? 11.851 15.884 4.622 1.00 94.94 175 ALA A CA 1
ATOM 1362 C C . ALA A 1 175 ? 12.797 15.735 3.421 1.00 94.94 175 ALA A C 1
ATOM 1364 O O . ALA A 1 175 ? 12.842 14.674 2.795 1.00 94.94 175 ALA A O 1
ATOM 1365 N N . GLU A 1 176 ? 13.588 16.767 3.113 1.00 95.31 176 GLU A N 1
ATOM 1366 C CA . GLU A 1 176 ? 14.610 16.696 2.069 1.00 95.31 176 GLU A CA 1
ATOM 1367 C C . GLU A 1 176 ? 15.721 15.702 2.438 1.00 95.31 176 GLU A C 1
ATOM 1369 O O . GLU A 1 176 ? 16.156 14.915 1.592 1.00 95.31 176 GLU A O 1
ATOM 1374 N N . PHE A 1 177 ? 16.151 15.687 3.701 1.00 94.12 177 PHE A N 1
ATOM 1375 C CA . PHE A 1 177 ? 17.114 14.712 4.205 1.00 94.12 177 PHE A CA 1
ATOM 1376 C C . PHE A 1 177 ? 16.594 13.271 4.088 1.00 94.12 177 PHE A C 1
ATOM 1378 O O . PHE A 1 177 ? 17.284 12.414 3.534 1.00 94.12 177 PHE A O 1
ATOM 1385 N N . GLU A 1 178 ? 15.361 13.005 4.523 1.00 94.69 178 GLU A N 1
ATOM 1386 C CA . GLU A 1 178 ? 14.718 11.690 4.405 1.00 94.69 178 GLU A CA 1
ATOM 1387 C C . GLU A 1 178 ? 14.559 11.261 2.940 1.00 94.69 178 GLU A C 1
ATOM 1389 O O . GLU A 1 178 ? 14.836 10.111 2.596 1.00 94.69 178 GLU A O 1
ATOM 1394 N N . ALA A 1 179 ? 14.205 12.185 2.042 1.00 93.38 179 ALA A N 1
ATOM 1395 C CA . ALA A 1 179 ? 14.126 11.896 0.611 1.00 93.38 179 ALA A CA 1
ATOM 1396 C C . ALA A 1 179 ? 15.491 11.493 0.023 1.00 93.38 179 ALA A C 1
ATOM 1398 O O . ALA A 1 179 ? 15.571 10.569 -0.791 1.00 93.38 179 ALA A O 1
ATOM 1399 N N . ARG A 1 180 ? 16.578 12.143 0.462 1.00 90.50 180 ARG A N 1
ATOM 1400 C CA . ARG A 1 180 ? 17.955 11.822 0.042 1.00 90.50 180 ARG A CA 1
ATOM 1401 C C . ARG A 1 180 ? 18.470 10.497 0.610 1.00 90.50 180 ARG A C 1
ATOM 1403 O O . ARG A 1 180 ? 19.373 9.913 0.019 1.00 90.50 180 ARG A O 1
ATOM 1410 N N . ARG A 1 181 ? 17.889 9.996 1.705 1.00 91.62 181 ARG A N 1
ATOM 1411 C CA . ARG A 1 181 ? 18.195 8.672 2.282 1.00 91.62 181 ARG A CA 1
ATOM 1412 C C . ARG A 1 181 ? 17.559 7.506 1.519 1.00 91.62 181 ARG A C 1
ATOM 1414 O O . ARG A 1 181 ? 17.778 6.352 1.883 1.00 91.62 181 ARG A O 1
ATOM 1421 N N . CYS A 1 182 ? 16.776 7.772 0.470 1.00 91.56 182 CYS A N 1
ATOM 1422 C CA . CYS A 1 182 ? 16.199 6.726 -0.367 1.00 91.56 182 CYS A CA 1
ATOM 1423 C C . CYS A 1 182 ? 17.292 5.825 -0.962 1.00 91.56 182 CYS A C 1
ATOM 1425 O O . CYS A 1 182 ? 18.130 6.269 -1.745 1.00 91.56 182 CYS A O 1
ATOM 1427 N N . LEU A 1 183 ? 17.219 4.528 -0.659 1.00 93.25 183 LEU A N 1
ATOM 1428 C CA . LEU A 1 183 ? 18.159 3.535 -1.178 1.00 93.25 183 LEU A CA 1
ATOM 1429 C C . LEU A 1 183 ? 17.965 3.252 -2.671 1.00 93.25 183 LEU A C 1
ATOM 1431 O O . LEU A 1 183 ? 18.767 2.544 -3.248 1.00 93.25 183 LEU A O 1
ATOM 1435 N N . SER A 1 184 ? 16.912 3.766 -3.316 1.00 93.31 184 SER A N 1
ATOM 1436 C CA . SER A 1 184 ? 16.600 3.494 -4.729 1.00 93.31 184 SER A CA 1
ATOM 1437 C C . SER A 1 184 ? 16.485 1.997 -5.068 1.00 93.31 184 SER A C 1
ATOM 1439 O O . SER A 1 184 ? 16.793 1.599 -6.188 1.00 93.31 184 SER A O 1
ATOM 1441 N N . CYS A 1 185 ? 16.023 1.159 -4.131 1.00 93.00 185 CYS A N 1
ATOM 1442 C CA . CYS A 1 185 ? 15.895 -0.290 -4.322 1.00 93.00 185 CYS A CA 1
ATOM 1443 C C . CYS A 1 185 ? 15.145 -0.641 -5.625 1.00 93.00 185 CYS A C 1
ATOM 1445 O O . CYS A 1 185 ? 14.079 -0.096 -5.928 1.00 93.00 185 CYS A O 1
ATOM 1447 N N . GLY A 1 186 ? 15.755 -1.496 -6.447 1.00 92.75 186 GLY A N 1
ATOM 1448 C CA . GLY A 1 186 ? 15.273 -1.905 -7.771 1.00 92.75 186 GLY A CA 1
ATOM 1449 C C . GLY A 1 186 ? 15.296 -0.823 -8.856 1.00 92.75 186 GLY A C 1
ATOM 1450 O O . GLY A 1 186 ? 14.890 -1.083 -9.987 1.00 92.75 186 GLY A O 1
ATOM 1451 N N . ASN A 1 187 ? 15.762 0.391 -8.557 1.00 92.25 187 ASN A N 1
ATOM 1452 C CA . ASN A 1 187 ? 15.714 1.528 -9.469 1.00 92.25 187 ASN A CA 1
ATOM 1453 C C . ASN A 1 187 ? 17.120 2.069 -9.738 1.00 92.25 187 ASN A C 1
ATOM 1455 O O . ASN A 1 187 ? 17.723 2.742 -8.907 1.00 92.25 187 ASN A O 1
ATOM 1459 N N . CYS A 1 188 ? 17.636 1.809 -10.942 1.00 93.44 188 CYS A N 1
ATOM 1460 C CA . CYS A 1 188 ? 18.927 2.342 -11.377 1.00 93.44 188 CYS A CA 1
ATOM 1461 C C . CYS A 1 188 ? 18.954 3.879 -11.287 1.00 93.44 188 CYS A C 1
ATOM 1463 O O . CYS A 1 188 ? 18.120 4.550 -11.899 1.00 93.44 188 CYS A O 1
ATOM 1465 N N . PHE A 1 189 ? 19.951 4.405 -10.572 1.00 93.69 189 PHE A N 1
ATOM 1466 C CA . PHE A 1 189 ? 20.208 5.837 -10.381 1.00 93.69 189 PHE A CA 1
ATOM 1467 C C . PHE A 1 189 ? 21.519 6.302 -11.045 1.00 93.69 189 PHE A C 1
ATOM 1469 O O . PHE A 1 189 ? 22.068 7.336 -10.684 1.00 93.69 189 PHE A O 1
ATOM 1476 N N . GLU A 1 190 ? 22.013 5.541 -12.029 1.00 95.44 190 GLU A N 1
ATOM 1477 C CA . GLU A 1 190 ? 23.152 5.922 -12.884 1.00 95.44 190 GLU A CA 1
ATOM 1478 C C . GLU A 1 190 ? 24.475 6.149 -12.120 1.00 95.44 190 GLU A C 1
ATOM 1480 O O . GLU A 1 190 ? 25.265 7.024 -12.458 1.00 95.44 190 GLU A O 1
ATOM 1485 N N . CYS A 1 191 ? 24.746 5.327 -11.098 1.00 94.31 191 CYS A N 1
ATOM 1486 C CA . CYS A 1 191 ? 25.954 5.415 -10.265 1.00 94.31 191 CYS A CA 1
ATOM 1487 C C . CYS A 1 191 ? 27.269 5.024 -10.951 1.00 94.31 191 CYS A C 1
ATOM 1489 O O . CYS A 1 191 ? 28.326 5.102 -10.330 1.00 94.31 191 CYS A O 1
ATOM 1491 N N . ASP A 1 192 ? 27.203 4.518 -12.183 1.00 95.31 192 ASP A N 1
ATOM 1492 C CA . ASP A 1 192 ? 28.326 3.993 -12.963 1.00 95.31 192 ASP A CA 1
ATOM 1493 C C . ASP A 1 192 ? 29.068 2.785 -12.366 1.00 95.31 192 ASP A C 1
ATOM 1495 O O . ASP A 1 192 ? 30.015 2.299 -12.984 1.00 95.31 192 ASP A O 1
ATOM 1499 N N . GLY A 1 193 ? 28.603 2.223 -11.245 1.00 94.31 193 GLY A N 1
ATOM 1500 C CA . GLY A 1 193 ? 29.218 1.047 -10.617 1.00 94.31 193 GLY A CA 1
ATOM 1501 C C . GLY A 1 193 ? 29.269 -0.163 -11.551 1.00 94.31 193 GLY A C 1
ATOM 1502 O O . GLY A 1 193 ? 30.324 -0.758 -11.735 1.00 94.31 193 GLY A O 1
ATOM 1503 N N . CYS A 1 194 ? 28.157 -0.475 -12.227 1.00 96.12 194 CYS A N 1
ATOM 1504 C CA . CYS A 1 194 ? 28.131 -1.557 -13.213 1.00 96.12 194 CYS A CA 1
ATOM 1505 C C . CYS A 1 194 ? 29.087 -1.286 -14.385 1.00 96.12 194 CYS A C 1
ATOM 1507 O O . CYS A 1 194 ? 29.869 -2.162 -14.741 1.00 96.12 194 CYS A O 1
ATOM 1509 N N . TYR A 1 195 ? 29.063 -0.065 -14.935 1.00 96.69 195 TYR A N 1
ATOM 1510 C CA . TYR A 1 195 ? 29.902 0.358 -16.056 1.00 96.69 195 TYR A CA 1
ATOM 1511 C C . TYR A 1 195 ? 31.394 0.209 -15.742 1.00 96.69 195 TYR A C 1
ATOM 1513 O O . TYR A 1 195 ? 32.125 -0.346 -16.552 1.00 96.69 195 TYR A O 1
ATOM 1521 N N . GLY A 1 196 ? 31.834 0.661 -14.563 1.00 95.69 196 GLY A N 1
ATOM 1522 C CA . GLY A 1 196 ? 33.232 0.552 -14.143 1.00 95.69 196 GLY A CA 1
ATOM 1523 C C . GLY A 1 196 ? 33.659 -0.859 -13.731 1.00 95.69 196 GLY A C 1
ATOM 1524 O O . GLY A 1 196 ? 34.840 -1.177 -13.815 1.00 95.69 196 GLY A O 1
ATOM 1525 N N . ALA A 1 197 ? 32.723 -1.706 -13.295 1.00 95.69 197 ALA A N 1
ATOM 1526 C CA . ALA A 1 197 ? 33.018 -3.066 -12.850 1.00 95.69 197 ALA A CA 1
ATOM 1527 C C . ALA A 1 197 ? 33.066 -4.100 -13.990 1.00 95.69 197 ALA A C 1
ATOM 1529 O O . ALA A 1 197 ? 33.483 -5.233 -13.764 1.00 95.69 197 ALA A O 1
ATOM 1530 N N . CYS A 1 198 ? 32.609 -3.755 -15.199 1.00 97.44 198 CYS A N 1
ATOM 1531 C CA . CYS A 1 198 ? 32.565 -4.692 -16.318 1.00 97.44 198 CYS A CA 1
ATOM 1532 C C . CYS A 1 198 ? 33.972 -4.931 -16.901 1.00 97.44 198 CYS A C 1
ATOM 1534 O O . CYS A 1 198 ? 34.557 -3.989 -17.428 1.00 97.44 198 CYS A O 1
ATOM 1536 N N . PRO A 1 199 ? 34.501 -6.170 -16.885 1.00 96.94 199 PRO A N 1
ATOM 1537 C CA . PRO A 1 199 ? 35.843 -6.446 -17.405 1.00 96.94 199 PRO A CA 1
ATOM 1538 C C . PRO A 1 199 ? 35.925 -6.437 -18.941 1.00 96.94 199 PRO A C 1
ATOM 1540 O O . PRO A 1 199 ? 37.012 -6.300 -19.490 1.00 96.94 199 PRO A O 1
ATOM 1543 N N . GLU A 1 200 ? 34.786 -6.567 -19.628 1.00 97.06 200 GLU A N 1
ATOM 1544 C CA . GLU A 1 200 ? 34.703 -6.728 -21.090 1.00 97.06 200 GLU A CA 1
ATOM 1545 C C . GLU A 1 200 ? 34.243 -5.455 -21.822 1.00 97.06 200 GLU A C 1
ATOM 1547 O O . GLU A 1 200 ? 33.951 -5.489 -23.020 1.00 97.06 200 GLU A O 1
ATOM 1552 N N . ASP A 1 201 ? 34.078 -4.336 -21.105 1.00 95.56 201 ASP A N 1
ATOM 1553 C CA . ASP A 1 201 ? 33.479 -3.102 -21.638 1.00 95.56 201 ASP A CA 1
ATOM 1554 C C . ASP A 1 201 ? 32.125 -3.348 -22.345 1.00 95.56 201 ASP A C 1
ATOM 1556 O O . ASP A 1 201 ? 31.795 -2.749 -23.377 1.00 95.56 201 ASP A O 1
ATOM 1560 N N . ALA A 1 202 ? 31.324 -4.268 -21.796 1.00 97.31 202 ALA A N 1
ATOM 1561 C CA . ALA A 1 202 ? 30.034 -4.679 -22.350 1.00 97.31 202 ALA A CA 1
ATOM 1562 C C . ALA A 1 202 ? 28.877 -3.738 -21.965 1.00 97.31 202 ALA A C 1
ATOM 1564 O O . ALA A 1 202 ? 27.742 -3.955 -22.381 1.00 97.31 202 ALA A O 1
ATOM 1565 N N . ILE A 1 203 ? 29.118 -2.698 -21.162 1.00 97.44 203 ILE A N 1
ATOM 1566 C CA . ILE A 1 203 ? 28.071 -1.791 -20.672 1.00 97.44 203 ILE A CA 1
ATOM 1567 C C . ILE A 1 203 ? 28.187 -0.442 -21.368 1.00 97.44 203 ILE A C 1
ATOM 1569 O O . ILE A 1 203 ? 29.205 0.237 -21.299 1.00 97.44 203 ILE A O 1
ATOM 1573 N N . ILE A 1 204 ? 27.105 -0.022 -22.018 1.00 97.25 204 ILE A N 1
ATOM 1574 C CA . ILE A 1 204 ? 27.038 1.201 -22.816 1.00 97.25 204 ILE A CA 1
ATOM 1575 C C . ILE A 1 204 ? 26.159 2.219 -22.095 1.00 97.25 204 ILE A C 1
ATOM 1577 O O . ILE A 1 204 ? 24.971 1.973 -21.876 1.00 97.25 204 ILE A O 1
ATOM 1581 N N . LYS A 1 205 ? 26.718 3.392 -21.780 1.00 96.56 205 LYS A N 1
ATOM 1582 C CA . LYS A 1 205 ? 25.946 4.527 -21.253 1.00 96.56 205 LYS A CA 1
ATOM 1583 C C . LYS A 1 205 ? 25.088 5.133 -22.359 1.00 96.56 205 LYS A C 1
ATOM 1585 O O . LYS A 1 205 ? 25.604 5.478 -23.421 1.00 96.56 205 LYS A O 1
ATOM 1590 N N . LEU A 1 206 ? 23.791 5.291 -22.109 1.00 96.06 206 LEU A N 1
ATOM 1591 C CA . LEU A 1 206 ? 22.854 5.860 -23.086 1.00 96.06 206 LEU A CA 1
ATOM 1592 C C . LEU A 1 206 ? 22.661 7.378 -22.940 1.00 96.06 206 LEU A C 1
ATOM 1594 O O . LEU A 1 206 ? 21.984 7.990 -23.761 1.00 96.06 206 LEU A O 1
ATOM 1598 N N . GLY A 1 207 ? 23.273 7.986 -21.921 1.00 92.81 207 GLY A N 1
ATOM 1599 C CA . GLY A 1 207 ? 23.103 9.395 -21.570 1.00 92.81 207 GLY A CA 1
ATOM 1600 C C . GLY A 1 207 ? 22.205 9.584 -20.346 1.00 92.81 207 GLY A C 1
ATOM 1601 O O . GLY A 1 207 ? 21.581 8.640 -19.867 1.00 92.81 207 GLY A O 1
ATOM 1602 N N . LYS A 1 208 ? 22.163 10.818 -19.831 1.00 93.19 208 LYS A N 1
ATOM 1603 C CA . LYS A 1 208 ? 21.467 11.166 -18.584 1.00 93.19 208 LYS A CA 1
ATOM 1604 C C . LYS A 1 208 ? 19.981 10.798 -18.648 1.00 93.19 208 LYS A C 1
ATOM 1606 O O . LYS A 1 208 ? 19.273 11.269 -19.536 1.00 93.19 208 LYS A O 1
ATOM 1611 N N . GLY A 1 209 ? 19.515 10.004 -17.687 1.00 93.50 209 GLY A N 1
ATOM 1612 C CA . GLY A 1 209 ? 18.132 9.530 -17.594 1.00 93.50 209 GLY A CA 1
ATOM 1613 C C . GLY A 1 209 ? 17.791 8.348 -18.508 1.00 93.50 209 GLY A C 1
ATOM 1614 O O . GLY A 1 209 ? 16.664 7.852 -18.458 1.00 93.50 209 GLY A O 1
ATOM 1615 N N . HIS A 1 210 ? 18.737 7.879 -19.325 1.00 93.81 210 HIS A N 1
ATOM 1616 C CA . HIS A 1 210 ? 18.548 6.751 -20.240 1.00 93.81 210 HIS A CA 1
ATOM 1617 C C . HIS A 1 210 ? 19.234 5.468 -19.763 1.00 93.81 210 HIS A C 1
ATOM 1619 O O . HIS A 1 210 ? 19.049 4.424 -20.390 1.00 93.81 210 HIS A O 1
ATOM 1625 N N . ARG A 1 211 ? 19.946 5.505 -18.629 1.00 95.00 211 ARG A N 1
ATOM 1626 C CA . ARG A 1 211 ? 20.583 4.351 -17.986 1.00 95.00 211 ARG A CA 1
ATOM 1627 C C . ARG A 1 211 ? 21.607 3.680 -18.916 1.00 95.00 211 ARG A C 1
ATOM 1629 O O . ARG A 1 211 ? 22.331 4.348 -19.661 1.00 95.00 211 ARG A O 1
ATOM 1636 N N . TYR A 1 212 ? 21.683 2.353 -18.851 1.00 96.25 212 TYR A N 1
ATOM 1637 C CA . TYR A 1 212 ? 22.683 1.544 -19.535 1.00 96.25 212 TYR A CA 1
ATOM 1638 C C . TYR A 1 212 ? 22.039 0.504 -20.449 1.00 96.25 212 TYR A C 1
ATOM 1640 O O . TYR A 1 212 ? 20.929 0.031 -20.200 1.00 96.25 212 TYR A O 1
ATOM 1648 N N . ARG A 1 213 ? 22.776 0.117 -21.489 1.00 96.62 213 ARG A N 1
ATOM 1649 C CA . ARG A 1 213 ? 22.486 -1.029 -22.358 1.00 96.62 213 ARG A CA 1
ATOM 1650 C C . ARG A 1 213 ? 23.650 -2.009 -22.304 1.00 96.62 213 ARG A C 1
ATOM 1652 O O . ARG A 1 213 ? 24.798 -1.583 -22.264 1.00 96.62 213 ARG A O 1
ATOM 1659 N N . PHE A 1 214 ? 23.342 -3.298 -22.358 1.00 95.50 214 PHE A N 1
ATOM 1660 C CA . PHE A 1 214 ? 24.334 -4.367 -22.375 1.00 95.50 214 PHE A CA 1
ATOM 1661 C C . PHE A 1 214 ? 24.598 -4.812 -23.818 1.00 95.50 214 PHE A C 1
ATOM 1663 O O . PHE A 1 214 ? 23.663 -5.073 -24.577 1.00 95.50 214 PHE A O 1
ATOM 1670 N N . ASP A 1 215 ? 25.869 -4.855 -24.204 1.00 96.19 215 ASP A N 1
ATOM 1671 C CA . ASP A 1 215 ? 26.347 -5.456 -25.443 1.00 96.19 215 ASP A CA 1
ATOM 1672 C C . ASP A 1 215 ? 26.584 -6.950 -25.212 1.00 96.19 215 ASP A C 1
ATOM 1674 O O . ASP A 1 215 ? 27.630 -7.377 -24.720 1.00 96.19 215 ASP A O 1
ATOM 1678 N N . TYR A 1 216 ? 25.581 -7.756 -25.556 1.00 93.94 216 TYR A N 1
ATOM 1679 C CA . TYR A 1 216 ? 25.638 -9.206 -25.387 1.00 93.94 216 TYR A CA 1
ATOM 1680 C C . TYR A 1 216 ? 26.707 -9.883 -26.253 1.00 93.94 216 TYR A C 1
ATOM 1682 O O . TYR A 1 216 ? 27.071 -11.010 -25.955 1.00 93.94 216 TYR A O 1
ATOM 1690 N N . ALA A 1 217 ? 27.253 -9.215 -27.278 1.00 94.81 217 ALA A N 1
ATOM 1691 C CA . ALA A 1 217 ? 28.366 -9.771 -28.047 1.00 94.81 217 ALA A CA 1
ATOM 1692 C C . ALA A 1 217 ? 29.694 -9.746 -27.269 1.00 94.81 217 ALA A C 1
ATOM 1694 O O . ALA A 1 217 ? 30.609 -10.495 -27.601 1.00 94.81 217 ALA A O 1
ATOM 1695 N N . LYS A 1 218 ? 29.802 -8.884 -26.250 1.00 95.88 218 LYS A N 1
ATOM 1696 C CA . LYS A 1 218 ? 30.971 -8.776 -25.362 1.00 95.88 218 LYS A CA 1
ATOM 1697 C C . LYS A 1 218 ? 30.730 -9.368 -23.978 1.00 95.88 218 LYS A C 1
ATOM 1699 O O . LYS A 1 218 ? 31.675 -9.660 -23.258 1.00 95.88 218 LYS A O 1
ATOM 1704 N N . CYS A 1 219 ? 29.471 -9.491 -23.570 1.00 95.50 219 CYS A N 1
ATOM 1705 C CA . CYS A 1 219 ? 29.121 -10.017 -22.260 1.00 95.50 219 CYS A CA 1
ATOM 1706 C C . CYS A 1 219 ? 29.517 -11.496 -22.145 1.00 95.50 219 CYS A C 1
ATOM 1708 O O . CYS A 1 219 ? 29.067 -12.319 -22.932 1.00 95.50 219 CYS A O 1
ATOM 1710 N N . THR A 1 220 ? 30.303 -11.835 -21.125 1.00 94.88 220 THR A N 1
ATOM 1711 C CA . THR A 1 220 ? 30.724 -13.216 -20.823 1.00 94.88 220 THR A CA 1
ATOM 1712 C C . THR A 1 220 ? 29.857 -13.896 -19.760 1.00 94.88 220 THR A C 1
ATOM 1714 O O . THR A 1 220 ? 30.147 -15.015 -19.348 1.00 94.88 220 THR A O 1
ATOM 1717 N N . GLY A 1 221 ? 28.818 -13.217 -19.259 1.00 94.44 221 GLY A N 1
ATOM 1718 C CA . GLY A 1 221 ? 27.928 -13.758 -18.226 1.00 94.44 221 GLY A CA 1
ATOM 1719 C C . GLY A 1 221 ? 28.536 -13.831 -16.818 1.00 94.44 221 GLY A C 1
ATOM 1720 O O . GLY A 1 221 ? 27.956 -14.469 -15.947 1.00 94.44 221 GLY A O 1
ATOM 1721 N N . CYS A 1 222 ? 29.661 -13.157 -16.554 1.00 95.50 222 CYS A N 1
ATOM 1722 C CA . CYS A 1 222 ? 30.391 -13.226 -15.277 1.00 95.50 222 CYS A CA 1
ATOM 1723 C C . CYS A 1 222 ? 29.666 -12.648 -14.042 1.00 95.50 222 CYS A C 1
ATOM 1725 O O . CYS A 1 222 ? 30.209 -12.717 -12.945 1.00 95.50 222 CYS A O 1
ATOM 1727 N N . ALA A 1 223 ? 28.488 -12.038 -14.216 1.00 95.75 223 ALA A N 1
ATOM 1728 C CA . ALA A 1 223 ? 27.653 -11.425 -13.175 1.00 95.75 223 ALA A CA 1
ATOM 1729 C C . ALA A 1 223 ? 28.263 -10.255 -12.373 1.00 95.75 223 ALA A C 1
ATOM 1731 O O . ALA A 1 223 ? 27.563 -9.657 -11.563 1.00 95.75 223 ALA A O 1
ATOM 1732 N N . THR A 1 224 ? 29.494 -9.808 -12.644 1.00 96.25 224 THR A N 1
ATOM 1733 C CA . THR A 1 224 ? 30.135 -8.731 -11.859 1.00 96.25 224 THR A CA 1
ATOM 1734 C C . THR A 1 224 ? 29.313 -7.438 -11.816 1.00 96.25 224 THR A C 1
ATOM 1736 O O . THR A 1 224 ? 29.209 -6.788 -10.780 1.00 96.25 224 THR A O 1
ATOM 1739 N N . CYS A 1 225 ? 28.688 -7.056 -12.931 1.00 96.06 225 CYS A N 1
ATOM 1740 C CA . CYS A 1 225 ? 27.829 -5.875 -12.986 1.00 96.06 225 CYS A CA 1
ATOM 1741 C C . CYS A 1 225 ? 26.548 -6.020 -12.151 1.00 96.06 225 CYS A C 1
ATOM 1743 O O . CYS A 1 225 ? 26.082 -5.029 -11.591 1.00 96.06 225 CYS A O 1
ATOM 1745 N N . TYR A 1 226 ? 26.007 -7.237 -12.073 1.00 95.56 226 TYR A N 1
ATOM 1746 C CA . TYR A 1 226 ? 24.857 -7.600 -11.256 1.00 95.56 226 TYR A CA 1
ATOM 1747 C C . TYR A 1 226 ? 25.226 -7.566 -9.768 1.00 95.56 226 TYR A C 1
ATOM 1749 O O . TYR A 1 226 ? 24.605 -6.816 -9.017 1.00 95.56 226 TYR A O 1
ATOM 1757 N N . ASP A 1 227 ? 26.305 -8.250 -9.378 1.00 94.50 227 ASP A N 1
ATOM 1758 C CA . ASP A 1 227 ? 26.755 -8.350 -7.982 1.00 94.50 227 ASP A CA 1
ATOM 1759 C C . ASP A 1 227 ? 27.134 -6.990 -7.386 1.00 94.50 227 ASP A C 1
ATOM 1761 O O . ASP A 1 227 ? 26.894 -6.730 -6.211 1.00 94.50 227 ASP A O 1
ATOM 1765 N N . GLN A 1 228 ? 27.718 -6.098 -8.192 1.00 92.94 228 GLN A N 1
ATOM 1766 C CA . GLN A 1 228 ? 28.126 -4.761 -7.749 1.00 92.94 228 GLN A CA 1
ATOM 1767 C C . GLN A 1 228 ? 26.995 -3.729 -7.796 1.00 92.94 228 GLN A C 1
ATOM 1769 O O . GLN A 1 228 ? 27.198 -2.583 -7.391 1.00 92.94 228 GLN A O 1
ATOM 1774 N N . CYS A 1 229 ? 25.810 -4.074 -8.313 1.00 95.81 229 CYS A N 1
ATOM 1775 C CA . CYS A 1 229 ? 24.711 -3.122 -8.386 1.00 95.81 229 CYS A CA 1
ATOM 1776 C C . CYS A 1 229 ? 24.232 -2.780 -6.966 1.00 95.81 229 CYS A C 1
ATOM 1778 O O . CYS A 1 229 ? 23.705 -3.655 -6.282 1.00 95.81 229 CYS A O 1
ATOM 1780 N N . PRO A 1 230 ? 24.333 -1.521 -6.500 1.00 95.94 230 PRO A N 1
ATOM 1781 C CA . PRO A 1 230 ? 23.952 -1.189 -5.126 1.00 95.94 230 PRO A CA 1
ATOM 1782 C C . PRO A 1 230 ? 22.464 -1.364 -4.840 1.00 95.94 230 PRO A C 1
ATOM 1784 O O . PRO A 1 230 ? 22.061 -1.517 -3.691 1.00 95.94 230 PRO A O 1
ATOM 1787 N N . VAL A 1 231 ? 21.658 -1.361 -5.899 1.00 96.00 231 VAL A N 1
ATOM 1788 C CA . VAL A 1 231 ? 20.196 -1.336 -5.835 1.00 96.00 231 VAL A CA 1
ATOM 1789 C C . VAL A 1 231 ? 19.535 -2.521 -6.497 1.00 96.00 231 VAL A C 1
ATOM 1791 O O . VAL A 1 231 ? 18.317 -2.510 -6.644 1.00 96.00 231 VAL A O 1
ATOM 1794 N N . HIS A 1 232 ? 20.312 -3.513 -6.932 1.00 95.12 232 HIS A N 1
ATOM 1795 C CA . HIS A 1 232 ? 19.772 -4.704 -7.579 1.00 95.12 232 HIS A CA 1
ATOM 1796 C C . HIS A 1 232 ? 18.856 -4.384 -8.782 1.00 95.12 232 HIS A C 1
ATOM 1798 O O . HIS A 1 232 ? 17.778 -4.940 -8.961 1.00 95.12 232 HIS A O 1
ATOM 1804 N N . ALA A 1 233 ? 19.259 -3.413 -9.606 1.00 94.38 233 ALA A N 1
ATOM 1805 C CA . ALA A 1 233 ? 18.507 -2.993 -10.794 1.00 94.38 233 ALA A CA 1
ATOM 1806 C C . ALA A 1 233 ? 18.882 -3.779 -12.066 1.00 94.38 233 ALA A C 1
ATOM 1808 O O . ALA A 1 233 ? 18.473 -3.405 -13.167 1.00 94.38 233 ALA A O 1
ATOM 1809 N N . ILE A 1 234 ? 19.706 -4.818 -11.930 1.00 93.62 234 ILE A N 1
ATOM 1810 C CA . ILE A 1 234 ? 20.169 -5.692 -13.009 1.00 93.62 234 ILE A CA 1
ATOM 1811 C C . ILE A 1 234 ? 19.654 -7.092 -12.687 1.00 93.62 234 ILE A C 1
ATOM 1813 O O . ILE A 1 234 ? 19.635 -7.481 -11.527 1.00 93.62 234 ILE A O 1
ATOM 1817 N N . GLU A 1 235 ? 19.244 -7.839 -13.705 1.00 90.75 235 GLU A N 1
ATOM 1818 C CA . GLU A 1 235 ? 18.809 -9.229 -13.580 1.00 90.75 235 GLU A CA 1
ATOM 1819 C C . GLU A 1 235 ? 19.664 -10.088 -14.514 1.00 90.75 235 GLU A C 1
ATOM 1821 O O . GLU A 1 235 ? 19.870 -9.734 -15.680 1.00 90.75 235 GLU A O 1
ATOM 1826 N N . MET A 1 236 ? 20.174 -11.207 -14.000 1.00 91.38 236 MET A N 1
ATOM 1827 C CA . MET A 1 236 ? 20.878 -12.196 -14.811 1.00 91.38 236 MET A CA 1
ATOM 1828 C C . MET A 1 236 ? 19.863 -13.122 -15.475 1.00 91.38 236 MET A C 1
ATOM 1830 O O . MET A 1 236 ? 19.027 -13.728 -14.810 1.00 91.38 236 MET A O 1
ATOM 1834 N N . ILE A 1 237 ? 19.959 -13.258 -16.795 1.00 88.62 237 ILE A N 1
ATOM 1835 C CA . ILE A 1 237 ? 19.138 -14.183 -17.576 1.00 88.62 237 ILE A CA 1
ATOM 1836 C C . ILE A 1 237 ? 20.006 -15.335 -18.071 1.00 88.62 237 ILE A C 1
ATOM 1838 O O . ILE A 1 237 ? 21.154 -15.126 -18.459 1.00 88.62 237 ILE A O 1
ATOM 1842 N N . ALA A 1 238 ? 19.462 -16.551 -18.065 1.00 85.31 238 ALA A N 1
ATOM 1843 C CA . ALA A 1 238 ? 20.144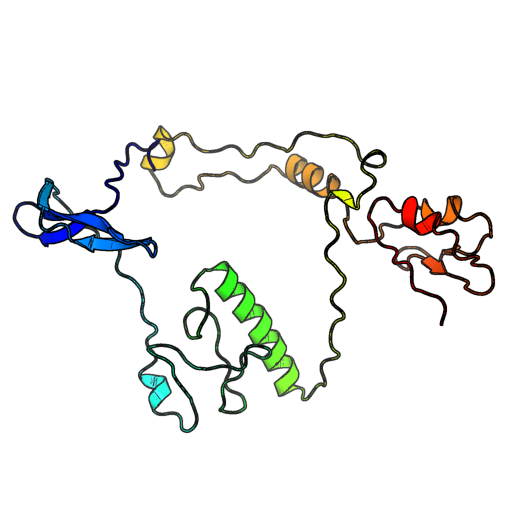 -17.695 -18.654 1.00 85.31 238 ALA A CA 1
ATOM 1844 C C . ALA A 1 238 ? 20.299 -17.500 -20.171 1.00 85.31 2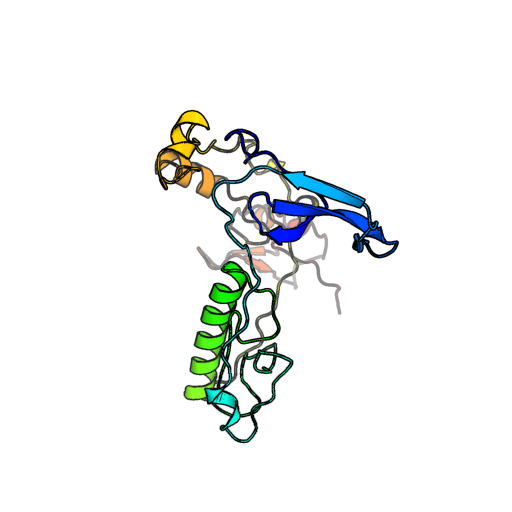38 ALA A C 1
ATOM 1846 O O . ALA A 1 238 ? 19.370 -17.024 -20.836 1.00 85.31 238 ALA A O 1
ATOM 1847 N N . GLU A 1 239 ? 21.454 -17.890 -20.713 1.00 80.06 239 GLU A N 1
ATOM 1848 C CA . GLU A 1 239 ? 21.632 -17.988 -22.161 1.00 80.06 239 GLU A CA 1
ATOM 1849 C C . GLU A 1 239 ? 20.646 -19.019 -22.728 1.00 80.06 239 GLU A C 1
ATOM 1851 O O . GLU A 1 239 ? 20.401 -20.067 -22.124 1.00 80.06 239 GLU A O 1
ATOM 1856 N N . LYS A 1 240 ? 20.027 -18.671 -23.857 1.00 66.00 240 LYS A N 1
ATOM 1857 C CA . LYS A 1 240 ? 19.070 -19.520 -24.573 1.00 66.00 240 LYS A CA 1
ATOM 1858 C C . LYS A 1 240 ? 19.744 -20.260 -25.712 1.00 66.00 240 LYS A C 1
ATOM 1860 O O . LYS A 1 240 ? 20.575 -19.619 -26.391 1.00 66.00 240 LYS A O 1
#

pLDDT: mean 92.55, std 4.24, range [66.0, 97.44]